Protein AF-A0A7C5VZ73-F1 (afdb_monomer_lite)

Secondary structure (DSSP, 8-state):
---HHHHHHHHHHHHHHHHHHHHHHHHHTT--GGG---GGGHHHHHHHHHHHHHHHHHHHHHHHHHHHHHHHHHTT-TTB-TTT-PBPPHHHHHH-TT--S-HHHHHHHHHHHHHHHHHHHS-GGG-----S----------------------------------------SSSTHHHHHHHHHHHHHHHHHHHHHHHHHHHHHHHHHHHHHHHHHHHHHHHHHHHHHHHHHHHHHHHHHHHHHHHHHHHHHHHHHHHHHHHHHHHHHHTTT-

Sequence (274 aa):
MIDVNFLNSVKKKLLDLKAQILSRSYQVSNIPDEEKTDVFDMTSVEKIRDVEHIASSIDVETLKMVEHAIEKIESGSYGFCEFCGVEIDKERLIEVPYVRYCIDCQEKLEIEEQALKVEMELPESDRVSFSDEEITQDEEVSEEKLGEEEGLRVSPESEEEEEEEELEETDLAEEEHGIESQVLEEEVEFDKEIKEQVEEEIEEEFRKEDKYEDEEEEEDLEEVETERRAKRAKEKPEKIKMKKAKELKKAKKRKEIKKKKQILKDKKKAKKRS

Radius of gyration: 45.24 Å; chains: 1; bounding box: 103×64×165 Å

Structure (mmCIF, N/CA/C/O backbone):
data_AF-A0A7C5VZ73-F1
#
_entry.id   AF-A0A7C5VZ73-F1
#
loop_
_atom_site.group_PDB
_atom_site.id
_atom_site.type_symbol
_atom_site.label_atom_id
_atom_site.label_alt_id
_atom_site.label_comp_id
_atom_site.label_asym_id
_atom_site.label_entity_id
_atom_site.label_seq_id
_atom_site.pdbx_PDB_ins_code
_atom_site.Cartn_x
_atom_site.Cartn_y
_atom_site.Cartn_z
_atom_site.occupancy
_atom_site.B_iso_or_equiv
_atom_site.auth_seq_id
_atom_site.auth_comp_id
_atom_site.auth_asym_id
_atom_site.auth_atom_id
_atom_site.pdbx_PDB_model_num
ATOM 1 N N . MET A 1 1 ? -13.576 -14.228 -6.764 1.00 62.31 1 MET A N 1
ATOM 2 C CA . MET A 1 1 ? -12.316 -14.542 -7.503 1.00 62.31 1 MET A CA 1
ATOM 3 C C . MET A 1 1 ? -11.745 -13.290 -8.178 1.00 62.31 1 MET A C 1
ATOM 5 O O . MET A 1 1 ? -12.479 -12.539 -8.830 1.00 62.31 1 MET A O 1
ATOM 9 N N . ILE A 1 2 ? -10.446 -13.046 -7.987 1.00 79.88 2 ILE A N 1
ATOM 10 C CA . ILE A 1 2 ? -9.738 -11.805 -8.349 1.00 79.88 2 ILE A CA 1
ATOM 11 C C . ILE A 1 2 ? -8.728 -12.095 -9.473 1.00 79.88 2 ILE A C 1
ATOM 13 O O . ILE A 1 2 ? -8.095 -13.146 -9.477 1.00 79.88 2 ILE A O 1
ATOM 17 N N . ASP A 1 3 ? -8.596 -11.184 -10.442 1.00 87.75 3 ASP A N 1
ATOM 18 C CA . ASP A 1 3 ? -7.688 -11.350 -11.584 1.00 87.75 3 ASP A CA 1
ATOM 19 C C . ASP A 1 3 ? -6.242 -10.960 -11.243 1.00 87.75 3 ASP A C 1
ATOM 21 O O . ASP A 1 3 ? -5.998 -9.942 -10.596 1.00 87.75 3 ASP A O 1
ATOM 25 N N . VAL A 1 4 ? -5.260 -11.681 -11.792 1.00 87.50 4 VAL A N 1
ATOM 26 C CA . VAL A 1 4 ? -3.823 -11.365 -11.628 1.00 87.50 4 VAL A CA 1
ATOM 27 C C . VAL A 1 4 ? -3.488 -9.946 -12.119 1.00 87.50 4 VAL A C 1
ATOM 29 O O . VAL A 1 4 ? -2.726 -9.220 -11.486 1.00 87.50 4 VAL A O 1
ATOM 32 N N . ASN A 1 5 ? -4.122 -9.497 -13.209 1.00 90.25 5 ASN A N 1
ATOM 33 C CA . ASN A 1 5 ? -3.977 -8.121 -13.703 1.00 90.25 5 ASN A CA 1
ATOM 34 C C . ASN A 1 5 ? -4.496 -7.074 -12.701 1.00 90.25 5 ASN A C 1
ATOM 36 O O . ASN A 1 5 ? -3.946 -5.976 -12.625 1.00 90.25 5 ASN A O 1
ATOM 40 N N . PHE A 1 6 ? -5.543 -7.409 -11.940 1.00 90.44 6 PHE A N 1
ATOM 41 C CA . PHE A 1 6 ? -6.083 -6.541 -10.899 1.00 90.44 6 PHE A CA 1
ATOM 42 C C . PHE A 1 6 ? -5.118 -6.469 -9.713 1.00 90.44 6 PHE A C 1
ATOM 44 O O . PHE A 1 6 ? -4.742 -5.362 -9.331 1.00 90.44 6 PHE A O 1
ATOM 51 N N . LEU A 1 7 ? -4.634 -7.615 -9.216 1.00 91.06 7 LEU A N 1
ATOM 52 C CA . LEU A 1 7 ? -3.640 -7.673 -8.134 1.00 91.06 7 LEU A CA 1
ATOM 53 C C . LEU A 1 7 ? -2.385 -6.855 -8.469 1.00 91.06 7 LEU A C 1
ATOM 55 O O . LEU A 1 7 ? -1.979 -6.019 -7.671 1.00 91.06 7 LEU A O 1
ATOM 59 N N . ASN A 1 8 ? -1.846 -6.981 -9.686 1.00 92.31 8 ASN A N 1
ATOM 60 C CA . ASN A 1 8 ? -0.706 -6.172 -10.134 1.00 92.31 8 ASN A CA 1
ATOM 61 C C . ASN A 1 8 ? -1.012 -4.663 -10.159 1.00 92.31 8 ASN A C 1
ATOM 63 O O . ASN A 1 8 ? -0.157 -3.845 -9.816 1.00 92.31 8 ASN A O 1
ATOM 67 N N . SER A 1 9 ? -2.233 -4.272 -10.544 1.00 92.88 9 SER A N 1
ATOM 68 C CA . SER A 1 9 ? -2.646 -2.861 -10.529 1.00 92.88 9 SER A CA 1
ATOM 69 C C . SER A 1 9 ? -2.801 -2.306 -9.108 1.00 92.88 9 SER A C 1
ATOM 71 O O . SER A 1 9 ? -2.449 -1.153 -8.864 1.00 92.88 9 SER A O 1
ATOM 73 N N . VAL A 1 10 ? -3.264 -3.138 -8.170 1.00 93.94 10 VAL A N 1
ATOM 74 C CA . VAL A 1 10 ? -3.430 -2.802 -6.752 1.00 93.94 10 VAL A CA 1
ATOM 75 C C . VAL A 1 10 ? -2.080 -2.754 -6.039 1.00 93.94 10 VAL A C 1
ATOM 77 O O . VAL A 1 10 ? -1.792 -1.741 -5.410 1.00 93.94 10 VAL A O 1
ATOM 80 N N . LYS A 1 11 ? -1.203 -3.757 -6.214 1.00 94.12 11 LYS A N 1
ATOM 81 C CA . LYS A 1 11 ? 0.168 -3.747 -5.669 1.00 94.12 11 LYS A CA 1
ATOM 82 C C . LYS A 1 11 ? 0.911 -2.483 -6.101 1.00 94.12 11 LYS A C 1
ATOM 84 O O . LYS A 1 11 ? 1.512 -1.807 -5.275 1.00 94.12 11 LYS A O 1
ATOM 89 N N . LYS A 1 12 ? 0.776 -2.080 -7.372 1.00 94.88 12 LYS A N 1
ATOM 90 C CA . LYS A 1 12 ? 1.343 -0.813 -7.857 1.00 94.88 12 LYS A CA 1
ATOM 91 C C . LYS A 1 12 ? 0.766 0.424 -7.149 1.00 94.88 12 LYS A C 1
ATOM 93 O O . LYS A 1 12 ? 1.534 1.333 -6.853 1.00 94.88 12 LYS A O 1
ATOM 98 N N . LYS A 1 13 ? -0.548 0.482 -6.887 1.00 95.00 13 LYS A N 1
ATOM 99 C CA . LYS A 1 13 ? -1.161 1.581 -6.111 1.00 95.00 13 LYS A CA 1
ATOM 100 C C . LYS A 1 13 ? -0.654 1.611 -4.665 1.00 95.00 13 LYS A C 1
ATOM 102 O O . LYS A 1 13 ? -0.365 2.688 -4.164 1.00 95.00 13 LYS A O 1
ATOM 107 N N . LEU A 1 14 ? -0.547 0.452 -4.013 1.00 94.69 14 LEU A N 1
ATOM 108 C CA . LEU A 1 14 ? -0.071 0.330 -2.631 1.00 94.69 14 LEU A CA 1
ATOM 109 C C . LEU A 1 14 ? 1.393 0.773 -2.497 1.00 94.69 14 LEU A C 1
ATOM 111 O O . LEU A 1 14 ? 1.712 1.545 -1.601 1.00 94.69 14 LEU A O 1
ATOM 115 N N . LEU A 1 15 ? 2.259 0.373 -3.433 1.00 95.25 15 LEU A N 1
ATOM 116 C CA . LEU A 1 15 ? 3.655 0.824 -3.478 1.00 95.25 15 LEU A CA 1
ATOM 117 C C . LEU A 1 15 ? 3.781 2.339 -3.713 1.00 95.25 15 LEU A C 1
ATOM 119 O O . LEU A 1 15 ? 4.606 2.989 -3.076 1.00 95.25 15 LEU A O 1
ATOM 123 N N . ASP A 1 16 ? 2.951 2.912 -4.591 1.00 95.44 16 ASP A N 1
ATOM 124 C CA . ASP A 1 16 ? 2.903 4.363 -4.817 1.00 95.44 16 ASP A CA 1
ATOM 125 C C . ASP A 1 16 ? 2.424 5.112 -3.558 1.00 95.44 16 ASP A C 1
ATOM 127 O O . ASP A 1 16 ? 3.016 6.118 -3.176 1.00 95.44 16 ASP A O 1
ATOM 131 N N . LEU A 1 17 ? 1.421 4.577 -2.852 1.00 94.62 17 LEU A N 1
ATOM 132 C CA . LEU A 1 17 ? 0.927 5.127 -1.587 1.00 94.62 17 LEU A CA 1
ATOM 133 C C . LEU A 1 17 ? 1.982 5.048 -0.465 1.00 94.62 17 LEU A C 1
ATOM 135 O O . LEU A 1 17 ? 2.228 6.056 0.195 1.00 94.62 17 LEU A O 1
ATOM 139 N N . LYS A 1 18 ? 2.674 3.908 -0.304 1.00 95.19 18 LYS A N 1
ATOM 140 C CA . LYS A 1 18 ? 3.815 3.755 0.624 1.00 95.19 18 LYS A CA 1
ATOM 141 C C . LYS A 1 18 ? 4.910 4.783 0.321 1.00 95.19 18 LYS A C 1
ATOM 143 O O . LYS A 1 18 ? 5.373 5.471 1.228 1.00 95.19 18 LYS A O 1
ATOM 148 N N . ALA A 1 19 ? 5.274 4.966 -0.951 1.00 94.25 19 ALA A N 1
ATOM 149 C CA . ALA A 1 19 ? 6.259 5.970 -1.355 1.00 94.25 19 ALA A CA 1
ATOM 150 C C . ALA A 1 19 ? 5.807 7.417 -1.057 1.00 94.25 19 ALA A C 1
ATOM 152 O O . ALA A 1 19 ? 6.625 8.237 -0.632 1.00 94.25 19 ALA A O 1
ATOM 153 N N . GLN A 1 20 ? 4.520 7.735 -1.238 1.00 92.81 20 GLN A N 1
ATOM 154 C CA . GLN A 1 20 ? 3.957 9.048 -0.898 1.00 92.81 20 GLN A CA 1
ATOM 155 C C . GLN A 1 20 ? 4.002 9.322 0.615 1.00 92.81 20 GLN A C 1
ATOM 157 O O . GLN A 1 20 ? 4.464 10.393 1.013 1.00 92.81 20 GLN A O 1
ATOM 162 N N . ILE A 1 21 ? 3.596 8.356 1.448 1.00 92.62 21 ILE A N 1
ATOM 163 C CA . ILE A 1 21 ? 3.620 8.469 2.918 1.00 92.62 21 ILE A CA 1
ATOM 164 C C . ILE A 1 21 ? 5.059 8.674 3.422 1.00 92.62 21 ILE A C 1
ATOM 166 O O . ILE A 1 21 ? 5.343 9.639 4.134 1.00 92.62 21 ILE A O 1
ATOM 170 N N . LEU A 1 22 ? 6.001 7.835 2.974 1.00 90.50 22 LEU A N 1
ATOM 171 C CA . LEU A 1 22 ? 7.419 7.952 3.341 1.00 90.50 22 LEU A CA 1
ATOM 172 C C . LEU A 1 22 ? 8.024 9.297 2.900 1.00 90.50 22 LEU A C 1
ATOM 174 O O . LEU A 1 22 ? 8.773 9.924 3.653 1.00 90.50 22 LEU A O 1
ATOM 178 N N . SER A 1 23 ? 7.664 9.790 1.708 1.00 89.62 23 SER A N 1
ATOM 179 C CA . SER A 1 23 ? 8.105 11.107 1.232 1.00 89.62 23 SER A CA 1
ATOM 180 C C . SER A 1 23 ? 7.533 12.265 2.058 1.00 89.62 23 SER A C 1
ATOM 182 O O . SER A 1 23 ? 8.225 13.271 2.235 1.00 89.62 23 SER A O 1
ATOM 184 N N . ARG A 1 24 ? 6.301 12.137 2.572 1.00 86.81 24 ARG A N 1
ATOM 185 C CA . ARG A 1 24 ? 5.672 13.142 3.442 1.00 86.81 24 ARG A CA 1
ATOM 186 C C . ARG A 1 24 ? 6.363 13.197 4.803 1.00 86.81 24 ARG A C 1
ATOM 188 O O . ARG A 1 24 ? 6.782 14.277 5.216 1.00 86.81 24 ARG A O 1
ATOM 195 N N . SER A 1 25 ? 6.578 12.039 5.427 1.00 82.69 25 SER A N 1
ATOM 196 C CA . SER A 1 25 ? 7.308 11.905 6.696 1.00 82.69 25 SER A CA 1
ATOM 197 C C . SER A 1 25 ? 8.709 12.542 6.633 1.00 82.69 25 SER A C 1
ATOM 199 O O . SER A 1 25 ? 9.053 13.388 7.461 1.00 82.69 25 SER A O 1
ATOM 201 N N . TYR A 1 26 ? 9.476 12.260 5.570 1.00 79.19 26 TYR A N 1
ATOM 202 C CA . TYR A 1 26 ? 10.811 12.843 5.375 1.00 79.19 26 TYR A CA 1
ATOM 203 C C . TYR A 1 26 ? 10.809 14.376 5.205 1.00 79.19 26 TYR A C 1
ATOM 205 O O . TYR A 1 26 ? 11.789 15.040 5.540 1.00 79.19 26 TYR A O 1
ATOM 213 N N . GLN A 1 27 ? 9.739 14.973 4.671 1.00 76.81 27 GLN A N 1
ATOM 214 C CA . GLN A 1 27 ? 9.658 16.433 4.534 1.00 76.81 27 GLN A CA 1
ATOM 215 C C . GLN A 1 27 ? 9.455 17.114 5.890 1.00 76.81 27 GLN A C 1
ATOM 217 O O . GLN A 1 27 ? 10.138 18.098 6.172 1.00 76.81 27 GLN A O 1
ATOM 222 N N . VAL A 1 28 ? 8.595 16.554 6.749 1.00 71.06 28 VAL A N 1
ATOM 223 C CA . VAL A 1 28 ? 8.354 17.065 8.111 1.00 71.06 28 VAL A CA 1
ATOM 224 C C . VAL A 1 28 ? 9.635 17.014 8.953 1.00 71.06 28 VAL A C 1
ATOM 226 O O . VAL A 1 28 ? 9.942 17.964 9.669 1.00 71.06 28 VAL A O 1
ATOM 229 N N . SER A 1 29 ? 10.449 15.960 8.814 1.00 66.25 29 SER A N 1
ATOM 230 C CA . SER A 1 29 ? 11.695 15.811 9.582 1.00 66.25 29 SER A CA 1
ATOM 231 C C . SER A 1 29 ? 12.834 16.763 9.179 1.00 66.25 29 SER A C 1
ATOM 233 O O . SER A 1 29 ? 13.828 16.838 9.895 1.00 66.25 29 SER A O 1
ATOM 235 N N . ASN A 1 30 ? 12.741 17.456 8.036 1.00 66.94 30 ASN A N 1
ATOM 236 C CA . ASN A 1 30 ? 13.830 18.273 7.470 1.00 66.94 30 ASN A CA 1
ATOM 237 C C . ASN A 1 30 ? 13.548 19.790 7.465 1.00 66.94 30 ASN A C 1
ATOM 239 O O . ASN A 1 30 ? 14.243 20.542 6.778 1.00 66.94 30 ASN A O 1
ATOM 243 N N . ILE A 1 31 ? 12.544 20.256 8.212 1.00 64.94 31 ILE A N 1
ATOM 244 C CA . ILE A 1 31 ? 12.207 21.684 8.316 1.00 64.94 31 ILE A CA 1
ATOM 245 C C . ILE A 1 31 ? 13.307 22.417 9.117 1.00 64.94 31 ILE A C 1
ATOM 247 O O . ILE A 1 31 ? 13.520 22.079 10.284 1.00 64.94 31 ILE A O 1
ATOM 251 N N . PRO A 1 32 ? 14.011 23.420 8.548 1.00 60.31 32 PRO A N 1
ATOM 252 C CA . PRO A 1 32 ? 15.074 24.132 9.259 1.00 60.31 32 PRO A CA 1
ATOM 253 C C . PRO A 1 32 ? 14.548 24.930 10.461 1.00 60.31 32 PRO A C 1
ATOM 255 O O . PRO A 1 32 ? 13.589 25.693 10.340 1.00 60.31 32 PRO A O 1
ATOM 258 N N . ASP A 1 33 ? 15.230 24.832 11.606 1.00 59.72 33 ASP A N 1
ATOM 259 C CA . ASP A 1 33 ? 14.852 25.534 12.844 1.00 59.72 33 ASP A CA 1
ATOM 260 C C . ASP A 1 33 ? 14.785 27.069 12.712 1.00 59.72 33 ASP A C 1
ATOM 262 O O . ASP A 1 33 ? 14.085 27.722 13.485 1.00 59.72 33 ASP A O 1
ATOM 266 N N . GLU A 1 34 ? 15.490 27.656 11.740 1.00 57.50 34 GLU A N 1
ATOM 267 C CA . GLU A 1 34 ? 15.615 29.111 11.570 1.00 57.50 34 GLU A CA 1
ATOM 268 C C . GLU A 1 34 ? 14.336 29.807 11.055 1.00 57.50 34 GLU A C 1
ATOM 270 O O . GLU A 1 34 ? 14.231 31.027 11.178 1.00 57.50 34 GLU A O 1
ATOM 275 N N . GLU A 1 35 ? 13.335 29.073 10.546 1.00 55.25 35 GLU A N 1
ATOM 276 C CA . GLU A 1 35 ? 12.027 29.646 10.160 1.00 55.25 35 GLU A CA 1
ATOM 277 C C . GLU A 1 35 ? 10.992 29.665 11.309 1.00 55.25 35 GLU A C 1
ATOM 279 O O . GLU A 1 35 ? 9.836 30.045 11.107 1.00 55.25 35 GLU A O 1
ATOM 284 N N . LYS A 1 36 ? 11.390 29.323 12.546 1.00 54.47 36 LYS A N 1
ATOM 285 C CA . LYS A 1 36 ? 10.520 29.353 13.740 1.00 54.47 36 LYS A CA 1
ATOM 286 C C . LYS A 1 36 ? 10.272 30.778 14.268 1.00 54.47 36 LYS A C 1
ATOM 288 O 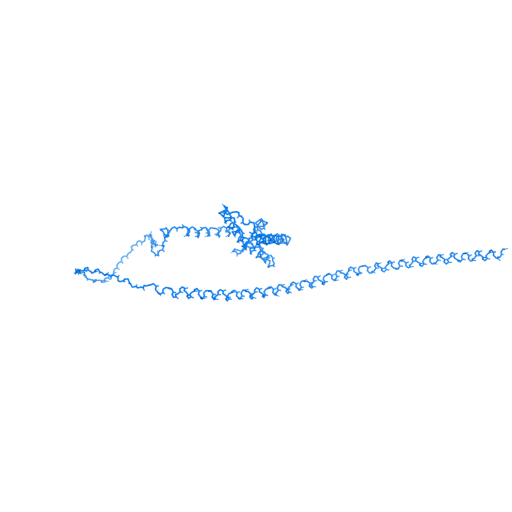O . LYS A 1 36 ? 10.751 31.143 15.334 1.00 54.47 36 LYS A O 1
ATOM 293 N N . THR A 1 37 ? 9.483 31.526 13.490 1.00 58.59 37 THR A N 1
ATOM 294 C CA . THR A 1 37 ? 8.473 32.547 13.858 1.00 58.59 37 THR A CA 1
ATOM 295 C C . THR A 1 37 ? 8.774 33.606 14.928 1.00 58.59 37 THR A C 1
ATOM 297 O O . THR A 1 37 ? 9.182 33.317 16.048 1.00 58.59 37 THR A O 1
ATOM 300 N N . ASP A 1 38 ? 8.377 34.845 14.623 1.00 59.59 38 ASP A N 1
ATOM 301 C CA . ASP A 1 38 ? 8.266 35.940 15.595 1.00 59.59 38 ASP A CA 1
ATOM 302 C C . ASP A 1 38 ? 7.384 35.547 16.803 1.00 59.59 38 ASP A C 1
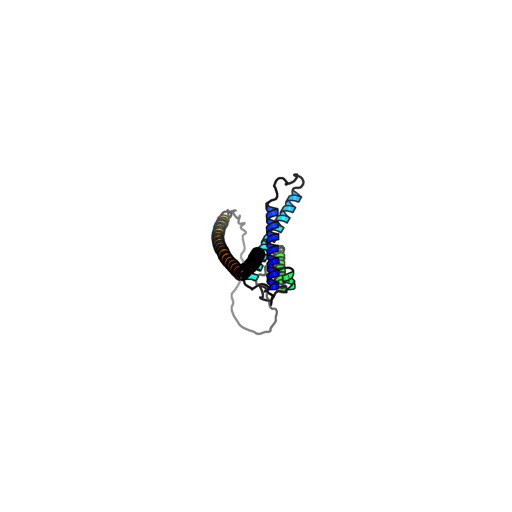ATOM 304 O O . ASP A 1 38 ? 6.379 34.846 16.667 1.00 59.59 38 ASP A O 1
ATOM 308 N N . VAL A 1 39 ? 7.751 36.023 17.996 1.00 58.62 39 VAL A N 1
ATOM 309 C CA . VAL A 1 39 ? 7.271 35.537 19.312 1.00 58.62 39 VAL A CA 1
ATOM 310 C C . VAL A 1 39 ? 5.768 35.791 19.533 1.00 58.62 39 VAL A C 1
ATOM 312 O O . VAL A 1 39 ? 5.166 35.280 20.472 1.00 58.62 39 VAL A O 1
ATOM 315 N N . PHE A 1 40 ? 5.131 36.571 18.658 1.00 58.88 40 PHE A N 1
ATOM 316 C CA . PHE A 1 40 ? 3.726 36.959 18.769 1.00 58.88 40 PHE A CA 1
ATOM 317 C C . PHE A 1 40 ? 2.713 35.920 18.250 1.00 58.88 40 PHE A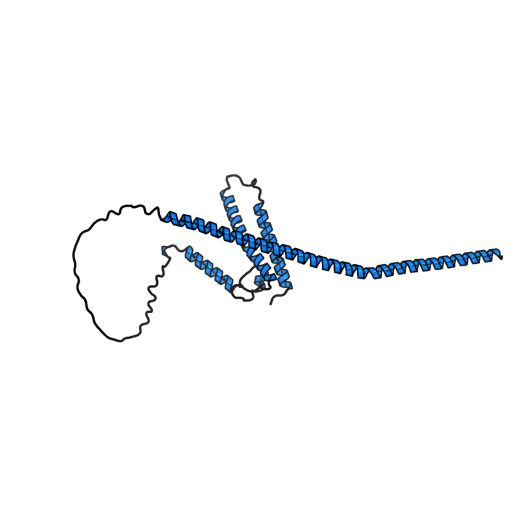 C 1
ATOM 319 O O . PHE A 1 40 ? 1.523 36.098 18.501 1.00 58.88 40 PHE A O 1
ATOM 326 N N . ASP A 1 41 ? 3.148 34.861 17.551 1.00 67.56 41 ASP A N 1
ATOM 327 C CA . ASP A 1 41 ? 2.246 33.884 16.901 1.00 67.56 41 ASP A CA 1
ATOM 328 C C . ASP A 1 41 ? 2.395 32.437 17.426 1.00 67.56 41 ASP A C 1
ATOM 330 O O . ASP A 1 41 ? 1.972 31.470 16.790 1.00 67.56 41 ASP A O 1
ATOM 334 N N . MET A 1 42 ? 2.981 32.273 18.621 1.00 67.69 42 MET A N 1
ATOM 335 C CA . MET A 1 42 ? 3.250 30.962 19.240 1.00 67.69 42 MET A CA 1
ATOM 336 C C . MET A 1 42 ? 2.010 30.054 19.298 1.00 67.69 42 MET A C 1
ATOM 338 O O . MET A 1 42 ? 2.096 28.885 18.933 1.00 67.69 42 MET A O 1
ATOM 342 N N . THR A 1 43 ? 0.837 30.603 19.637 1.00 75.62 43 THR A N 1
ATOM 343 C CA . THR A 1 43 ? -0.419 29.833 19.737 1.00 75.62 43 THR A CA 1
ATOM 344 C C . THR A 1 43 ? -0.930 29.287 18.404 1.00 75.62 43 THR A C 1
ATOM 346 O O . THR A 1 43 ? -1.788 28.403 18.390 1.00 75.62 43 THR A O 1
ATOM 349 N N . SER A 1 44 ? -0.483 29.855 17.281 1.00 78.62 44 SER A N 1
ATOM 350 C CA . SER A 1 44 ? -0.809 29.359 15.940 1.00 78.62 44 SER A CA 1
ATOM 351 C C . SER A 1 44 ? 0.184 28.276 15.526 1.00 78.62 44 SER A C 1
ATOM 353 O O . SER A 1 44 ? -0.223 27.255 14.982 1.00 78.62 44 SER A O 1
ATOM 355 N N . VAL A 1 45 ? 1.468 28.460 15.855 1.00 80.94 45 VAL A N 1
ATOM 356 C CA . VAL A 1 45 ? 2.538 27.478 15.612 1.00 80.94 45 VAL A CA 1
ATOM 357 C C . VAL A 1 45 ? 2.314 26.183 16.392 1.00 80.94 45 VAL A C 1
ATOM 359 O O . VAL A 1 45 ? 2.491 25.108 15.829 1.00 80.94 45 VAL A O 1
ATOM 362 N N . GLU A 1 46 ? 1.898 26.270 17.657 1.00 80.88 46 GLU A N 1
ATOM 363 C CA . GLU A 1 46 ? 1.550 25.105 18.486 1.00 80.88 46 GLU A CA 1
ATOM 364 C C . GLU A 1 46 ? 0.441 24.276 17.824 1.00 80.88 46 GLU A C 1
ATOM 366 O O . GLU A 1 46 ? 0.654 23.110 17.510 1.00 80.88 46 GLU A O 1
ATOM 371 N N . LYS A 1 47 ? -0.677 24.910 17.448 1.00 84.19 47 LYS A N 1
ATOM 372 C CA . LYS A 1 47 ? -1.798 24.233 16.770 1.00 84.19 47 LYS A CA 1
ATOM 373 C C . LYS A 1 47 ? -1.429 23.627 15.419 1.00 84.19 47 LYS A C 1
ATOM 375 O O . LYS A 1 47 ? -2.004 22.614 15.032 1.00 84.19 47 LYS A O 1
ATOM 380 N N . ILE A 1 48 ? -0.509 24.250 14.678 1.00 84.06 48 ILE A N 1
ATOM 381 C CA . ILE A 1 48 ? 0.003 23.685 13.422 1.00 84.06 48 ILE A CA 1
ATOM 382 C C . ILE A 1 48 ? 0.777 22.396 13.716 1.00 84.06 48 ILE A C 1
ATOM 384 O O . ILE A 1 48 ? 0.506 21.386 13.072 1.00 84.06 48 ILE A O 1
ATOM 388 N N . ARG A 1 49 ? 1.649 22.391 14.735 1.00 82.94 49 ARG A N 1
ATOM 389 C CA . ARG A 1 49 ? 2.374 21.180 15.158 1.00 82.94 49 ARG A CA 1
ATOM 390 C C . ARG A 1 49 ? 1.442 20.086 15.660 1.00 82.94 49 ARG A C 1
ATOM 392 O O . ARG A 1 49 ? 1.662 18.931 15.322 1.00 82.94 49 ARG A O 1
ATOM 399 N N . ASP A 1 50 ? 0.397 20.423 16.413 1.00 86.62 50 ASP A N 1
ATOM 400 C CA . ASP A 1 50 ? -0.589 19.438 16.878 1.00 86.62 50 ASP A CA 1
ATOM 401 C C . ASP A 1 50 ? -1.255 18.725 15.685 1.00 86.62 50 ASP A C 1
ATOM 403 O O . ASP A 1 50 ? -1.361 17.499 15.655 1.00 86.62 50 ASP A O 1
ATOM 407 N N . VAL A 1 51 ? -1.634 19.486 14.651 1.00 88.12 51 VAL A N 1
ATOM 408 C CA . VAL A 1 51 ? -2.196 18.946 13.401 1.00 88.12 51 VAL A CA 1
ATOM 409 C C . VAL A 1 51 ? -1.166 18.117 12.622 1.00 88.12 51 VAL A C 1
ATOM 411 O O . VAL A 1 51 ? -1.519 17.063 12.094 1.00 88.12 51 VAL A O 1
ATOM 414 N N . GLU A 1 52 ? 0.100 18.543 12.566 1.00 86.44 52 GLU A N 1
ATOM 415 C CA . GLU A 1 52 ? 1.196 17.778 11.948 1.00 86.44 52 GLU A CA 1
ATOM 416 C C . GLU A 1 52 ? 1.466 16.456 12.687 1.00 86.44 52 GLU A C 1
ATOM 418 O O . GLU A 1 52 ? 1.637 15.420 12.043 1.00 86.44 52 GLU A O 1
ATOM 423 N N . HIS A 1 53 ? 1.441 16.457 14.023 1.00 87.25 53 HIS A N 1
ATOM 424 C CA . HIS A 1 53 ? 1.589 15.254 14.841 1.00 87.25 53 HIS A CA 1
ATOM 425 C C . HIS A 1 53 ? 0.437 14.269 14.614 1.00 87.25 53 HIS A C 1
ATOM 427 O O . HIS A 1 53 ? 0.696 13.096 14.354 1.00 87.25 53 HIS A O 1
ATOM 433 N N . ILE A 1 54 ? -0.817 14.738 14.617 1.00 90.81 54 ILE A N 1
ATOM 434 C CA . ILE A 1 54 ? -1.989 13.900 14.309 1.00 90.81 54 ILE A CA 1
ATOM 435 C C . ILE A 1 54 ? -1.880 13.314 12.891 1.00 90.81 54 ILE A C 1
ATOM 437 O O . ILE A 1 54 ? -2.094 12.118 12.695 1.00 90.81 54 ILE A O 1
ATOM 441 N N . ALA A 1 55 ? -1.499 14.128 11.901 1.00 89.38 55 ALA A N 1
ATOM 442 C CA . ALA A 1 55 ? -1.315 13.672 10.525 1.00 89.38 55 ALA A CA 1
ATOM 443 C C . ALA A 1 55 ? -0.194 12.622 10.389 1.00 89.38 55 ALA A C 1
ATOM 445 O O . ALA A 1 55 ? -0.330 11.692 9.593 1.00 89.38 55 ALA A O 1
ATOM 446 N N . SER A 1 56 ? 0.878 12.747 11.178 1.00 89.12 56 SER A N 1
ATOM 447 C CA . SER A 1 56 ? 1.982 11.782 11.242 1.00 89.12 56 SER A CA 1
ATOM 448 C C . SER A 1 56 ? 1.558 10.449 11.875 1.00 89.12 56 SER A C 1
ATOM 450 O O . SER A 1 56 ? 1.868 9.389 11.336 1.00 89.12 56 SER A O 1
ATOM 452 N N . SER A 1 57 ? 0.775 10.469 12.960 1.00 90.50 57 SER A N 1
ATOM 453 C CA . SER A 1 57 ? 0.230 9.238 13.558 1.00 90.50 57 SER A CA 1
ATOM 454 C C . SER A 1 57 ? -0.664 8.473 12.573 1.00 90.50 57 SER A C 1
ATOM 456 O O . SER A 1 57 ? -0.505 7.264 12.404 1.00 90.50 57 SER A O 1
ATOM 458 N N . ILE A 1 58 ? -1.529 9.187 11.840 1.00 92.12 58 ILE A N 1
ATOM 459 C CA . ILE A 1 58 ? -2.378 8.602 10.787 1.00 92.12 58 ILE A CA 1
ATOM 460 C C . ILE A 1 58 ? -1.528 8.019 9.640 1.00 92.12 58 ILE A C 1
ATOM 462 O O . ILE A 1 58 ? -1.862 6.962 9.100 1.00 92.12 58 ILE A O 1
ATOM 466 N N . ASP A 1 59 ? -0.413 8.657 9.268 1.00 92.94 59 ASP A N 1
ATOM 467 C CA . ASP A 1 59 ? 0.530 8.106 8.281 1.00 92.94 59 ASP A CA 1
ATOM 468 C C . ASP A 1 59 ? 1.152 6.785 8.750 1.00 92.94 59 ASP A C 1
ATOM 470 O O . ASP A 1 59 ? 1.253 5.847 7.964 1.00 92.94 59 ASP A O 1
ATOM 474 N N . VAL A 1 60 ? 1.540 6.679 10.025 1.00 92.12 60 VAL A N 1
ATOM 475 C CA . VAL A 1 60 ? 2.115 5.444 10.587 1.00 92.12 60 VAL A CA 1
ATOM 476 C C . VAL A 1 60 ? 1.084 4.311 10.602 1.00 92.12 60 VAL A C 1
ATOM 478 O O . VAL A 1 60 ? 1.406 3.179 10.241 1.00 92.12 60 VAL A O 1
ATOM 481 N N . GLU A 1 61 ? -0.163 4.595 10.978 1.00 93.75 61 GLU A N 1
ATOM 482 C CA . GLU A 1 61 ? -1.247 3.605 10.955 1.00 93.75 61 GLU A CA 1
ATOM 483 C C . GLU A 1 61 ? -1.593 3.158 9.530 1.00 93.75 61 GLU A C 1
ATOM 485 O O . GLU A 1 61 ? -1.698 1.960 9.259 1.00 93.75 61 GLU A O 1
ATOM 490 N N . THR A 1 62 ? -1.727 4.103 8.596 1.00 93.31 62 THR A N 1
ATOM 491 C CA . THR A 1 62 ? -2.029 3.780 7.193 1.00 93.31 62 THR A CA 1
ATOM 492 C C . THR A 1 62 ? -0.874 3.061 6.500 1.00 93.31 62 THR A C 1
ATOM 494 O O . THR A 1 62 ? -1.135 2.147 5.718 1.00 93.31 62 THR A O 1
ATOM 497 N N . LEU A 1 63 ? 0.386 3.377 6.826 1.00 95.38 63 LEU A N 1
ATOM 498 C CA . LEU A 1 63 ? 1.558 2.645 6.337 1.00 95.38 63 LEU A CA 1
ATOM 499 C C . LEU A 1 63 ? 1.505 1.167 6.750 1.00 95.38 63 LEU A C 1
ATOM 501 O O . LEU A 1 63 ? 1.591 0.305 5.877 1.00 95.38 63 LEU A O 1
ATOM 505 N N . LYS A 1 64 ? 1.235 0.875 8.032 1.00 95.31 64 LYS A N 1
ATOM 506 C CA . LYS A 1 64 ? 1.055 -0.504 8.529 1.00 95.31 64 LYS A CA 1
ATOM 507 C C . LYS A 1 64 ? -0.060 -1.249 7.785 1.00 95.31 64 LYS A C 1
ATOM 509 O O . LYS A 1 64 ? 0.094 -2.417 7.439 1.00 95.31 64 LYS A O 1
ATOM 514 N N . MET A 1 65 ? -1.185 -0.583 7.498 1.00 94.62 65 MET A N 1
ATOM 515 C CA . MET A 1 65 ? -2.272 -1.187 6.710 1.00 94.62 65 MET A CA 1
ATOM 516 C C . MET A 1 65 ? -1.867 -1.451 5.252 1.00 94.62 65 MET A C 1
ATOM 518 O O . MET A 1 65 ? -2.288 -2.452 4.672 1.00 94.62 65 MET A O 1
ATOM 522 N N . VAL A 1 66 ? -1.061 -0.571 4.650 1.00 96.12 66 VAL A N 1
ATOM 523 C CA . VAL A 1 66 ? -0.544 -0.723 3.281 1.00 96.12 66 VAL A CA 1
ATOM 524 C C . VAL A 1 66 ? 0.460 -1.871 3.185 1.00 96.12 66 VAL A C 1
ATOM 526 O O . VAL A 1 66 ? 0.395 -2.637 2.226 1.00 96.12 66 VAL A O 1
ATOM 529 N N . GLU A 1 67 ? 1.348 -2.017 4.165 1.00 95.31 67 GLU A N 1
ATOM 530 C CA . GLU A 1 67 ? 2.341 -3.098 4.236 1.00 95.31 67 GLU A CA 1
ATOM 531 C C . GLU A 1 67 ? 1.657 -4.458 4.397 1.00 95.31 67 GLU A C 1
ATOM 533 O O . GLU A 1 67 ? 1.794 -5.316 3.523 1.00 95.31 67 GLU A O 1
ATOM 538 N N . HIS A 1 68 ? 0.755 -4.582 5.372 1.00 94.94 68 HIS A N 1
ATOM 539 C CA . HIS A 1 68 ? -0.073 -5.775 5.547 1.00 94.94 68 HIS A CA 1
ATOM 540 C C . HIS A 1 68 ? -0.918 -6.113 4.298 1.00 94.94 68 HIS A C 1
ATOM 542 O O . HIS A 1 68 ? -1.134 -7.277 3.958 1.00 94.94 68 HIS A O 1
ATOM 548 N N . ALA A 1 69 ? -1.390 -5.108 3.550 1.00 94.56 69 ALA A N 1
ATOM 549 C CA . ALA A 1 69 ? -2.090 -5.341 2.287 1.00 94.56 69 ALA A CA 1
ATOM 550 C C . ALA A 1 69 ? -1.170 -5.876 1.170 1.00 94.56 69 ALA A C 1
ATOM 552 O O . ALA A 1 69 ? -1.643 -6.630 0.316 1.00 94.56 69 ALA A O 1
ATOM 553 N N . ILE A 1 70 ? 0.122 -5.529 1.171 1.00 95.31 70 ILE A N 1
ATOM 554 C CA . ILE A 1 70 ? 1.128 -6.060 0.236 1.00 95.31 70 ILE A CA 1
ATOM 555 C C . ILE A 1 70 ? 1.455 -7.522 0.579 1.00 95.31 70 ILE A C 1
ATOM 557 O O . ILE A 1 70 ? 1.319 -8.378 -0.299 1.00 95.31 70 ILE A O 1
ATOM 561 N N . GLU A 1 71 ? 1.738 -7.829 1.849 1.00 94.56 71 GLU A N 1
ATOM 562 C CA . GLU A 1 71 ? 1.947 -9.201 2.360 1.00 94.56 71 GLU A CA 1
ATOM 563 C C . GLU A 1 71 ? 0.769 -10.129 2.006 1.00 94.56 71 GLU A C 1
ATOM 565 O O . GLU A 1 71 ? 0.921 -11.296 1.628 1.00 94.56 71 GLU A O 1
ATOM 570 N N . LYS A 1 72 ? -0.458 -9.600 2.066 1.00 93.31 72 LYS A N 1
ATOM 571 C CA . LYS A 1 72 ? -1.671 -10.325 1.668 1.00 93.31 72 LYS A CA 1
ATOM 572 C C . LYS A 1 72 ? -1.773 -10.609 0.174 1.00 93.31 72 LYS A C 1
ATOM 574 O O . LYS A 1 72 ? -2.362 -11.621 -0.214 1.00 93.31 72 LYS A O 1
ATOM 579 N N . ILE A 1 73 ? -1.234 -9.738 -0.678 1.00 92.62 73 ILE A N 1
ATOM 580 C CA . ILE A 1 73 ? -1.166 -9.986 -2.126 1.00 92.62 73 ILE A CA 1
ATOM 581 C C . ILE A 1 73 ? -0.160 -11.105 -2.412 1.00 92.62 73 ILE A C 1
ATOM 583 O O . ILE A 1 73 ? -0.421 -11.941 -3.276 1.00 92.62 73 ILE A O 1
ATOM 587 N N . GLU A 1 74 ? 0.939 -11.157 -1.662 1.00 91.31 74 GLU A N 1
ATOM 588 C CA . GLU A 1 74 ? 2.016 -12.142 -1.822 1.00 91.31 74 GLU A CA 1
ATOM 589 C C . GLU A 1 74 ? 1.639 -13.519 -1.259 1.00 91.31 74 GLU A C 1
ATOM 591 O O . GLU A 1 74 ? 1.799 -14.527 -1.946 1.00 91.31 74 GLU A O 1
ATOM 596 N N . SER A 1 75 ? 0.997 -13.569 -0.089 1.00 91.31 75 SER A N 1
ATOM 597 C CA . SER A 1 75 ? 0.390 -14.796 0.461 1.00 91.31 75 SER A CA 1
ATOM 598 C C . SER A 1 75 ? -0.865 -15.268 -0.296 1.00 91.31 75 SER A C 1
ATOM 600 O O . SER A 1 75 ? -1.391 -16.347 -0.018 1.00 91.31 75 SER A O 1
ATOM 602 N N . GLY A 1 76 ? -1.379 -14.476 -1.246 1.00 89.00 76 GLY A N 1
ATOM 603 C CA . GLY A 1 76 ? -2.571 -14.798 -2.039 1.00 89.00 76 GLY A CA 1
ATOM 604 C C . GLY A 1 76 ? -3.900 -14.718 -1.273 1.00 89.00 76 GLY A C 1
ATOM 605 O O . GLY A 1 76 ? -4.927 -15.163 -1.789 1.00 89.00 76 GLY A O 1
ATOM 606 N N . SER A 1 77 ? -3.897 -14.146 -0.066 1.00 89.81 77 SER A N 1
ATOM 607 C CA . SER A 1 77 ? -5.069 -13.972 0.808 1.00 89.81 77 SER A CA 1
ATOM 608 C C . SER A 1 77 ? -5.789 -12.622 0.626 1.00 89.81 77 SER A C 1
ATOM 610 O O . SER A 1 77 ? -6.802 -12.350 1.275 1.00 89.81 77 SER A O 1
ATOM 612 N N . TYR A 1 78 ? -5.290 -11.765 -0.271 1.00 92.62 78 TYR A N 1
ATOM 613 C CA . TYR A 1 78 ? -5.849 -10.441 -0.542 1.00 92.62 78 TYR A CA 1
ATOM 614 C C . TYR A 1 78 ? -7.304 -10.474 -1.035 1.00 92.62 78 TYR A C 1
ATOM 616 O O . TYR A 1 78 ? -7.686 -11.276 -1.889 1.00 92.62 78 TYR A O 1
ATOM 624 N N . GLY A 1 79 ? -8.102 -9.520 -0.545 1.00 90.69 79 GLY A N 1
ATOM 625 C CA . GLY A 1 79 ? -9.504 -9.344 -0.925 1.00 90.69 79 GLY A CA 1
ATOM 626 C C . GLY A 1 79 ? -10.503 -10.194 -0.136 1.00 90.69 79 GLY A C 1
ATOM 627 O O . GLY A 1 79 ? -11.666 -10.246 -0.526 1.00 90.69 79 GLY A O 1
ATOM 628 N N . PHE A 1 80 ? -10.085 -10.813 0.971 1.00 93.56 80 PHE A N 1
ATOM 629 C CA . PHE A 1 80 ? -10.972 -11.437 1.957 1.00 93.56 80 PHE A CA 1
ATOM 630 C C . PHE A 1 80 ? -10.941 -10.664 3.284 1.00 93.56 80 PHE A C 1
ATOM 632 O O . PHE A 1 80 ? -9.880 -10.226 3.733 1.00 93.56 80 PHE A O 1
ATOM 639 N N . CYS A 1 81 ? -12.111 -10.506 3.906 1.00 94.31 81 CYS A N 1
ATOM 640 C CA . CYS A 1 81 ? -12.274 -9.868 5.212 1.00 94.31 81 CYS A CA 1
ATOM 641 C C . CYS A 1 81 ? -11.640 -10.714 6.322 1.00 94.31 81 CYS A C 1
ATOM 643 O O . CYS A 1 81 ? -11.933 -11.902 6.435 1.00 94.31 81 CYS A O 1
ATOM 645 N N . GLU A 1 82 ? -10.834 -10.099 7.186 1.00 92.69 82 GLU A N 1
ATOM 646 C CA . GLU A 1 82 ? -10.150 -10.799 8.289 1.00 92.69 82 GLU A CA 1
ATOM 647 C C . GLU A 1 82 ? -11.092 -11.292 9.384 1.00 92.69 82 GLU A C 1
ATOM 649 O O . GLU A 1 82 ? -10.831 -12.319 9.999 1.00 92.69 82 GLU A O 1
ATOM 654 N N . PHE A 1 83 ? -12.201 -10.586 9.604 1.00 92.75 83 PHE A N 1
ATOM 655 C CA . PHE A 1 83 ? -13.144 -10.905 10.672 1.00 92.75 83 PHE A CA 1
ATOM 656 C C . PHE A 1 83 ? -14.124 -12.025 10.286 1.00 92.75 83 PHE A C 1
ATOM 658 O O . PHE A 1 83 ? -14.428 -12.898 11.093 1.00 92.75 83 PHE A O 1
ATOM 665 N N . CYS A 1 84 ? -14.633 -12.014 9.047 1.00 93.62 84 CYS A N 1
ATOM 666 C CA . CYS A 1 84 ? -15.693 -12.932 8.603 1.00 93.62 84 CYS A CA 1
ATOM 667 C C . CYS A 1 84 ? -15.316 -13.853 7.428 1.00 93.62 84 CYS A C 1
ATOM 669 O O . CYS A 1 84 ? -16.116 -14.708 7.053 1.00 93.62 84 CYS A O 1
ATOM 671 N N . GLY A 1 85 ? -14.140 -13.682 6.813 1.00 91.62 85 GLY A N 1
ATOM 672 C CA . GLY A 1 85 ? -13.671 -14.498 5.684 1.00 91.62 85 GLY A CA 1
ATOM 673 C C . GLY A 1 85 ? -14.395 -14.274 4.346 1.00 91.62 85 GLY A C 1
ATOM 674 O O . GLY A 1 85 ? -14.135 -15.000 3.389 1.00 91.62 85 GLY A O 1
ATOM 675 N N . VAL A 1 86 ? -15.308 -13.302 4.249 1.00 92.69 86 VAL A N 1
ATOM 676 C CA . VAL A 1 86 ? -16.086 -13.011 3.026 1.00 92.69 86 VAL A CA 1
ATOM 677 C C . VAL A 1 86 ? -15.246 -12.215 2.009 1.00 92.69 86 VAL A C 1
ATOM 679 O O . VAL A 1 86 ? -14.407 -11.406 2.409 1.00 92.69 86 VAL A O 1
ATOM 682 N N . GLU A 1 87 ? -15.463 -12.427 0.699 1.00 93.06 87 GLU A N 1
ATOM 683 C CA . GLU A 1 87 ? -14.854 -11.600 -0.366 1.00 93.06 87 GLU A CA 1
ATOM 684 C C . GLU A 1 87 ? -15.247 -10.117 -0.179 1.00 93.06 87 GLU A C 1
ATOM 686 O O . GLU A 1 87 ? -16.424 -9.795 -0.027 1.00 93.06 87 GLU A O 1
ATOM 691 N N . ILE A 1 88 ? -14.267 -9.210 -0.201 1.00 93.25 88 ILE A N 1
ATOM 692 C CA . ILE A 1 88 ? -14.477 -7.757 -0.134 1.00 93.25 88 ILE A CA 1
ATOM 693 C C . ILE A 1 88 ? -14.821 -7.235 -1.536 1.00 93.25 88 ILE A C 1
ATOM 695 O O . ILE A 1 88 ? -14.191 -7.616 -2.527 1.00 93.25 88 ILE A O 1
ATOM 699 N N . ASP A 1 89 ? -15.792 -6.322 -1.621 1.00 92.56 89 ASP A N 1
ATOM 700 C CA . ASP A 1 89 ? -16.219 -5.727 -2.887 1.00 92.56 89 ASP A CA 1
ATOM 701 C C . ASP A 1 89 ? -15.064 -5.094 -3.668 1.00 92.56 89 ASP A C 1
ATOM 703 O O . ASP A 1 89 ? -14.304 -4.260 -3.166 1.00 92.56 89 ASP A O 1
ATOM 707 N N . LYS A 1 90 ? -14.979 -5.439 -4.958 1.00 91.44 90 LYS A N 1
ATOM 708 C CA . LYS A 1 90 ? -13.929 -4.935 -5.857 1.00 91.44 90 LYS A CA 1
ATOM 709 C C . LYS A 1 90 ? -13.940 -3.412 -5.967 1.00 91.44 90 LYS A C 1
ATOM 711 O O . LYS A 1 90 ? -12.875 -2.826 -6.109 1.00 91.44 90 LYS A O 1
ATOM 716 N N . GLU A 1 91 ? -15.108 -2.778 -5.880 1.00 92.06 91 GLU A N 1
ATOM 717 C CA . GLU A 1 91 ? -15.238 -1.315 -5.895 1.00 92.06 91 GLU A CA 1
ATOM 718 C C . GLU A 1 91 ? -14.565 -0.685 -4.664 1.00 92.06 91 GLU A C 1
ATOM 720 O O . GLU A 1 91 ? -13.774 0.246 -4.814 1.00 92.06 91 GLU A O 1
ATOM 725 N N . ARG A 1 92 ? -14.747 -1.273 -3.469 1.00 91.69 92 ARG A N 1
ATOM 726 C CA . ARG A 1 92 ? -14.054 -0.843 -2.243 1.00 91.69 92 ARG A CA 1
ATOM 727 C C . ARG A 1 92 ? -12.538 -1.027 -2.353 1.00 91.69 92 ARG A C 1
ATOM 729 O O . ARG A 1 92 ? -11.803 -0.107 -2.020 1.00 91.69 92 ARG A O 1
ATOM 736 N N . LEU A 1 93 ? -12.074 -2.163 -2.885 1.00 92.75 93 LEU A N 1
ATOM 737 C CA . LEU A 1 93 ? -10.641 -2.443 -3.097 1.00 92.75 93 LEU A CA 1
ATOM 738 C C . LEU A 1 93 ? -9.989 -1.554 -4.179 1.00 92.75 93 LEU A C 1
ATOM 740 O O . LEU A 1 93 ? -8.764 -1.439 -4.224 1.00 92.75 93 LEU A O 1
ATOM 744 N N . ILE A 1 94 ? -10.776 -0.952 -5.079 1.00 91.31 94 ILE A N 1
ATOM 745 C CA . ILE A 1 94 ? -10.284 0.017 -6.073 1.00 91.31 94 ILE A CA 1
ATOM 746 C C . ILE A 1 94 ? -10.054 1.382 -5.426 1.00 91.31 94 ILE A C 1
ATOM 748 O O . ILE A 1 94 ? -9.049 2.020 -5.753 1.00 91.31 94 ILE A O 1
ATOM 752 N N . GLU A 1 95 ? -10.970 1.812 -4.558 1.00 93.44 95 GLU A N 1
ATOM 753 C CA . GLU A 1 95 ? -10.939 3.120 -3.899 1.00 93.44 95 GLU A CA 1
ATOM 754 C C . GLU A 1 95 ? -9.958 3.135 -2.718 1.00 93.44 95 GLU A C 1
ATOM 756 O O . GLU A 1 95 ? -9.071 3.984 -2.656 1.00 93.44 95 GLU A O 1
ATOM 761 N N . VAL A 1 96 ? -10.056 2.139 -1.831 1.00 93.38 96 VAL A N 1
ATOM 762 C CA . VAL A 1 96 ? -9.234 2.001 -0.623 1.00 93.38 96 VAL A CA 1
ATOM 763 C C . VAL A 1 96 ? -8.558 0.618 -0.638 1.00 93.38 96 VAL A C 1
ATOM 765 O O . VAL A 1 96 ? -9.120 -0.359 -0.144 1.00 93.38 96 VAL A O 1
ATOM 768 N N . PRO A 1 97 ? -7.356 0.487 -1.233 1.00 93.38 97 PRO A N 1
ATOM 769 C CA . PRO A 1 97 ? -6.718 -0.813 -1.473 1.00 93.38 97 PRO A CA 1
ATOM 770 C C . PRO A 1 97 ? -6.106 -1.473 -0.224 1.00 93.38 97 PRO A C 1
ATOM 772 O O . PRO A 1 97 ? -5.641 -2.601 -0.303 1.00 93.38 97 PRO A O 1
ATOM 775 N N . TYR A 1 98 ? -6.076 -0.787 0.920 1.00 94.75 98 TYR A N 1
ATOM 776 C CA . TYR A 1 98 ? -5.483 -1.275 2.174 1.00 94.75 98 TYR A CA 1
ATOM 777 C C . TYR A 1 98 ? -6.530 -1.721 3.217 1.00 94.75 98 TYR A C 1
ATOM 779 O O . TYR A 1 98 ? -6.219 -1.879 4.395 1.00 94.75 98 TYR A O 1
ATOM 787 N N . VAL A 1 99 ? -7.795 -1.909 2.815 1.00 94.19 99 VAL A N 1
ATOM 788 C CA . VAL A 1 99 ? -8.866 -2.313 3.746 1.00 94.19 99 VAL A CA 1
ATOM 789 C C . VAL A 1 99 ? -8.716 -3.757 4.230 1.00 94.19 99 VAL A C 1
ATOM 791 O O . VAL A 1 99 ? -8.513 -4.681 3.445 1.00 94.19 99 VAL A O 1
ATOM 794 N N . ARG A 1 100 ? -8.900 -3.946 5.540 1.00 93.12 100 ARG A N 1
ATOM 795 C CA . ARG A 1 100 ? -8.830 -5.246 6.235 1.00 93.12 100 ARG A CA 1
ATOM 796 C C . ARG A 1 100 ? -10.182 -5.966 6.344 1.00 93.12 100 ARG A C 1
ATOM 798 O O . ARG A 1 100 ? -10.241 -7.194 6.436 1.00 93.12 100 ARG A O 1
ATOM 805 N N . TYR A 1 101 ? -11.279 -5.204 6.309 1.00 94.50 101 TYR A N 1
ATOM 806 C CA . TYR A 1 101 ? -12.629 -5.672 6.638 1.00 94.50 101 TYR A CA 1
ATOM 807 C C . TYR A 1 101 ? -13.660 -5.365 5.538 1.00 94.50 101 TYR A C 1
ATOM 809 O O . TYR A 1 101 ? -13.506 -4.411 4.771 1.00 94.50 101 TYR A O 1
ATOM 817 N N . CYS A 1 102 ? -14.739 -6.158 5.467 1.00 94.19 102 CYS A N 1
ATOM 818 C CA . CYS A 1 102 ? -15.917 -5.847 4.643 1.00 94.19 102 CYS A CA 1
ATOM 819 C C . CYS A 1 102 ? -16.736 -4.693 5.254 1.00 94.19 102 CYS A C 1
ATOM 821 O O . CYS A 1 102 ? -16.386 -4.169 6.312 1.00 94.19 102 CYS A O 1
ATOM 823 N N . ILE A 1 103 ? -17.794 -4.236 4.572 1.00 93.62 103 ILE A N 1
ATOM 824 C CA . ILE A 1 103 ? -18.596 -3.086 5.036 1.00 93.62 103 ILE A CA 1
ATOM 825 C C . ILE A 1 103 ? -19.293 -3.431 6.358 1.00 93.62 103 ILE A C 1
ATOM 827 O O . ILE A 1 103 ? -19.060 -2.750 7.348 1.00 93.62 103 ILE A O 1
ATOM 831 N N . ASP A 1 104 ? -19.981 -4.572 6.431 1.00 94.44 104 ASP A N 1
ATOM 832 C CA . ASP A 1 104 ? -20.730 -4.988 7.630 1.00 94.44 104 ASP A CA 1
ATOM 833 C C . ASP A 1 104 ? -19.848 -5.233 8.869 1.00 94.44 104 ASP A C 1
ATOM 835 O O . ASP A 1 104 ? -20.343 -5.230 9.993 1.00 94.44 104 ASP A O 1
ATOM 839 N N . CYS A 1 105 ? -18.556 -5.528 8.681 1.00 94.56 105 CYS A N 1
ATOM 840 C CA . CYS A 1 105 ? -17.608 -5.693 9.789 1.00 94.56 105 CYS A CA 1
ATOM 841 C C . CYS A 1 105 ? -16.989 -4.353 10.199 1.00 94.56 105 CYS A C 1
ATOM 843 O O . CYS A 1 105 ? -16.801 -4.118 11.386 1.00 94.56 105 CYS A O 1
ATOM 845 N N . GLN A 1 106 ? -16.726 -3.469 9.233 1.00 93.25 106 GLN A N 1
ATOM 846 C CA . GLN A 1 106 ? -16.267 -2.106 9.496 1.00 93.25 106 GLN A CA 1
ATOM 847 C C . GLN A 1 106 ? -17.318 -1.314 10.292 1.00 93.25 106 GLN A C 1
ATOM 849 O O . GLN A 1 106 ? -16.986 -0.735 11.318 1.00 93.25 106 GLN A O 1
ATOM 854 N N . GLU A 1 107 ? -18.587 -1.363 9.873 1.00 94.00 107 GLU A N 1
ATOM 855 C CA . GLU A 1 107 ? -19.691 -0.673 10.557 1.00 94.00 107 GLU A CA 1
ATOM 856 C C . GLU A 1 107 ? -19.862 -1.142 12.011 1.00 94.00 107 GLU A C 1
ATOM 858 O O . GLU A 1 107 ? -20.123 -0.329 12.892 1.00 94.00 107 GLU A O 1
ATOM 863 N N . LYS A 1 108 ? -19.676 -2.439 12.293 1.00 93.50 108 LYS A N 1
ATOM 864 C CA . LYS A 1 108 ? -19.748 -2.973 13.665 1.00 93.50 108 LYS A CA 1
ATOM 865 C C . LYS A 1 108 ? -18.625 -2.452 14.550 1.00 93.50 108 LYS A C 1
ATOM 867 O O . LYS A 1 108 ? -18.912 -2.000 15.650 1.00 93.50 108 LYS A O 1
ATOM 872 N N . LEU A 1 109 ? -17.387 -2.470 14.053 1.00 91.56 109 LEU A N 1
ATOM 873 C CA . LEU A 1 109 ? -16.233 -1.935 14.779 1.00 91.56 109 LEU A CA 1
ATOM 874 C C . LEU A 1 109 ? -16.416 -0.440 15.082 1.00 91.56 109 LEU A C 1
ATOM 876 O O . LEU A 1 109 ? -16.145 -0.008 16.195 1.00 91.56 109 LEU A O 1
ATOM 880 N N . GLU A 1 110 ? -16.941 0.335 14.130 1.00 91.62 110 GLU A N 1
ATOM 881 C CA . GLU A 1 110 ? -17.226 1.763 14.328 1.00 91.62 110 GLU A CA 1
ATOM 882 C C . GLU A 1 110 ? -18.350 2.008 15.352 1.00 91.62 110 GLU A C 1
ATOM 884 O O . GLU A 1 110 ? -18.266 2.958 16.129 1.00 91.62 110 GLU A O 1
ATOM 889 N N . ILE A 1 111 ? -19.380 1.153 15.399 1.00 91.44 111 ILE A N 1
ATOM 890 C CA . ILE A 1 111 ? -20.442 1.210 16.421 1.00 91.44 111 ILE A CA 1
ATOM 891 C C . ILE A 1 111 ? -19.897 0.833 17.807 1.00 91.44 111 ILE A C 1
ATOM 893 O O . ILE A 1 111 ? -20.216 1.507 18.785 1.00 91.44 111 ILE A O 1
ATOM 897 N N . GLU A 1 112 ? -19.074 -0.214 17.903 1.00 88.44 112 GLU A N 1
ATOM 898 C CA . GLU A 1 112 ? -18.446 -0.658 19.156 1.00 88.44 112 GLU A CA 1
ATOM 899 C C . GLU A 1 112 ? -17.478 0.407 19.706 1.00 88.44 112 GLU A C 1
ATOM 901 O O . GLU A 1 112 ? -17.545 0.749 20.886 1.00 88.44 112 GLU A O 1
ATOM 906 N N . GLU A 1 113 ? -16.651 1.021 18.852 1.00 86.69 113 GLU A N 1
ATOM 907 C CA . GLU A 1 113 ? -15.754 2.119 19.240 1.00 86.69 113 GLU A CA 1
ATOM 908 C C . GLU A 1 113 ? -16.529 3.372 19.695 1.00 86.69 113 GLU A C 1
ATOM 910 O O . GLU A 1 113 ? -16.149 4.032 20.666 1.00 86.69 113 GLU A O 1
ATOM 915 N N . GLN A 1 114 ? -17.643 3.696 19.027 1.00 81.88 114 GLN A N 1
ATOM 916 C CA . GLN A 1 114 ? -18.523 4.796 19.436 1.00 81.88 114 GLN A CA 1
ATOM 917 C C . GLN A 1 114 ? -19.214 4.512 20.775 1.00 81.88 114 GLN A C 1
ATOM 919 O O . GLN A 1 114 ? -19.299 5.416 21.605 1.00 81.88 114 GLN A O 1
ATOM 924 N N . ALA A 1 115 ? -19.666 3.277 21.016 1.00 81.38 115 ALA A N 1
ATOM 925 C CA . ALA A 1 115 ? -20.267 2.885 22.290 1.00 81.38 115 ALA A CA 1
ATOM 926 C C . ALA A 1 115 ? -19.267 3.023 23.452 1.00 81.38 115 ALA A C 1
ATOM 928 O O . ALA A 1 115 ? -19.588 3.657 24.456 1.00 81.38 115 ALA A O 1
ATOM 929 N N . LEU A 1 116 ? -18.031 2.541 23.274 1.00 77.56 116 LEU A N 1
ATOM 930 C CA . LEU A 1 116 ? -16.954 2.684 24.262 1.00 77.56 116 LEU A CA 1
ATOM 931 C C . LEU A 1 116 ? -16.622 4.156 24.562 1.00 77.56 116 LEU A C 1
ATOM 933 O O . LEU A 1 116 ? -16.435 4.525 25.720 1.00 77.56 116 LEU A O 1
ATOM 937 N N . LYS A 1 117 ? -16.605 5.028 23.543 1.00 76.62 117 LYS A N 1
ATOM 938 C CA . LYS A 1 117 ? -16.423 6.477 23.748 1.00 76.62 117 LYS A CA 1
ATOM 939 C C . LYS A 1 117 ? -17.560 7.103 24.555 1.00 76.62 117 LYS A C 1
ATOM 941 O O . LYS A 1 117 ? -17.284 7.905 25.441 1.00 76.62 117 LYS A O 1
ATOM 946 N N . VAL A 1 118 ? -18.810 6.705 24.315 1.00 75.62 118 VAL A N 1
ATOM 947 C CA . VAL A 1 118 ? -19.956 7.172 25.116 1.00 75.62 118 VAL A CA 1
ATOM 948 C C . VAL A 1 118 ? -19.843 6.706 26.573 1.00 75.62 118 VAL A C 1
ATOM 950 O O . VAL A 1 118 ? -20.088 7.502 27.474 1.00 75.62 118 VAL A O 1
ATOM 953 N N . GLU A 1 119 ? -19.404 5.472 26.834 1.00 63.47 119 GLU A N 1
ATOM 954 C CA . GLU A 1 119 ? -19.167 4.977 28.203 1.00 63.47 119 GLU A CA 1
ATOM 955 C C . GLU A 1 119 ? -18.040 5.715 28.947 1.00 63.47 119 GLU A C 1
ATOM 957 O O . GLU A 1 119 ? -18.062 5.779 30.178 1.00 63.47 119 GLU A O 1
ATOM 962 N N . MET A 1 120 ? -17.076 6.291 28.221 1.00 60.88 120 MET A N 1
ATOM 963 C CA . MET A 1 120 ? -15.987 7.100 28.786 1.00 60.88 120 MET A CA 1
ATOM 964 C C . MET A 1 120 ? -16.336 8.590 28.946 1.00 60.88 120 MET A C 1
ATOM 966 O O . MET A 1 120 ? -15.740 9.256 29.790 1.00 60.88 120 MET A O 1
ATOM 970 N N . GLU A 1 121 ? -17.279 9.122 28.161 1.00 66.12 121 GLU A N 1
ATOM 971 C CA . GLU A 1 121 ? -17.762 10.511 28.273 1.00 66.12 121 GLU A CA 1
ATOM 972 C C . GLU A 1 121 ? -18.946 10.675 29.248 1.00 66.12 121 GLU A C 1
ATOM 974 O O . GLU A 1 121 ? -19.292 11.801 29.616 1.00 66.12 121 GLU A O 1
ATOM 979 N N . LEU A 1 122 ? -19.566 9.575 29.695 1.00 61.44 122 LEU A N 1
ATOM 980 C CA . LEU A 1 122 ? -20.618 9.599 30.714 1.00 61.44 122 LEU A CA 1
ATOM 981 C C . LEU A 1 122 ? -20.051 9.992 32.096 1.00 61.44 122 LEU A C 1
ATOM 983 O O . LEU A 1 122 ? -19.064 9.403 32.547 1.00 61.44 122 LEU A O 1
ATOM 987 N N . PRO A 1 123 ? -20.673 10.952 32.810 1.00 69.00 123 PRO A N 1
ATOM 988 C CA . PRO A 1 123 ? -20.247 11.315 34.157 1.00 69.00 123 PRO A CA 1
ATOM 989 C C . PRO A 1 123 ? -20.459 10.142 35.122 1.00 69.00 123 PRO A C 1
ATOM 991 O O . PRO A 1 123 ? -21.368 9.332 34.946 1.00 69.00 123 PRO A O 1
ATOM 994 N N . GLU A 1 124 ? -19.663 10.078 36.193 1.00 65.25 124 GLU A N 1
ATOM 995 C CA . GLU A 1 124 ? -19.731 8.995 37.191 1.00 65.25 124 GLU A CA 1
ATOM 996 C C . GLU A 1 124 ? -21.137 8.798 37.786 1.00 65.25 124 GLU A C 1
ATOM 998 O O . GLU A 1 124 ? -21.497 7.677 38.131 1.00 65.25 124 GLU A O 1
ATOM 1003 N N . SER A 1 125 ? -21.957 9.856 37.836 1.00 66.25 125 SER A N 1
ATOM 1004 C CA . SER A 1 125 ? -23.357 9.810 38.287 1.00 66.25 125 SER A CA 1
ATOM 1005 C C . SER A 1 125 ? -24.282 8.949 37.425 1.00 66.25 125 SER A C 1
ATOM 1007 O O . SER A 1 125 ? -25.314 8.499 37.918 1.00 66.25 125 SER A O 1
ATOM 1009 N N . ASP A 1 126 ? -23.932 8.747 36.153 1.00 64.50 126 ASP A N 1
ATOM 1010 C CA . ASP A 1 126 ? -24.775 8.079 35.157 1.00 64.50 126 ASP A CA 1
ATOM 1011 C C . ASP A 1 126 ? -24.274 6.653 34.856 1.00 64.50 126 ASP A C 1
ATOM 1013 O O . ASP A 1 126 ? -24.927 5.893 34.135 1.00 64.50 126 ASP A O 1
ATOM 1017 N N . ARG A 1 127 ? -23.136 6.250 35.447 1.00 60.31 127 ARG A N 1
ATOM 1018 C CA . ARG A 1 127 ? -22.630 4.872 35.401 1.00 60.31 127 ARG A CA 1
ATOM 1019 C C . ARG A 1 127 ? -23.474 4.002 36.329 1.00 60.31 127 ARG A C 1
ATOM 1021 O O . ARG A 1 127 ? -23.149 3.815 37.498 1.00 60.31 127 ARG A O 1
ATOM 1028 N N . VAL A 1 128 ? -24.565 3.453 35.795 1.00 57.25 128 VAL A N 1
ATOM 1029 C CA . VAL A 1 128 ? -25.360 2.428 36.482 1.00 57.25 128 VAL A CA 1
ATOM 1030 C C . VAL A 1 128 ? -24.496 1.203 36.779 1.00 57.25 128 VAL A C 1
ATOM 1032 O O . VAL A 1 128 ? -24.262 0.355 35.920 1.00 57.25 128 VAL A O 1
ATOM 1035 N N . SER A 1 129 ? -24.039 1.096 38.027 1.00 45.12 129 SER A N 1
ATOM 1036 C CA . SER A 1 129 ? -23.493 -0.139 38.574 1.00 45.12 129 SER A CA 1
ATOM 1037 C C . SER A 1 129 ? -24.615 -1.173 38.623 1.00 45.12 129 SER A C 1
ATOM 1039 O O . SER A 1 129 ? -25.412 -1.189 39.562 1.00 45.12 129 SER A O 1
ATOM 1041 N N . PHE A 1 130 ? -24.696 -2.022 37.600 1.00 47.91 130 PHE A N 1
ATOM 1042 C CA . PHE A 1 130 ? -25.604 -3.163 37.585 1.00 47.91 130 PHE A CA 1
ATOM 1043 C C . PHE A 1 130 ? -25.042 -4.251 38.513 1.00 47.91 130 PHE A C 1
ATOM 1045 O O . PHE A 1 130 ? -24.466 -5.239 38.068 1.00 47.91 130 PHE A O 1
ATOM 1052 N N . SER A 1 131 ? -25.146 -4.026 39.825 1.00 45.41 131 SER A N 1
ATOM 1053 C CA . SER A 1 131 ? -25.063 -5.101 40.813 1.00 45.41 131 SER A CA 1
ATOM 1054 C C . SER A 1 131 ? -26.153 -6.129 40.505 1.00 45.41 131 SER A C 1
ATOM 1056 O O . SER A 1 131 ? -27.263 -5.726 40.169 1.00 45.41 131 SER A O 1
ATOM 1058 N N . ASP A 1 132 ? -25.846 -7.424 40.631 1.00 53.59 132 ASP A N 1
ATOM 1059 C CA . ASP A 1 132 ? -26.687 -8.576 40.239 1.00 53.59 132 ASP A CA 1
ATOM 1060 C C . ASP A 1 132 ? -28.003 -8.769 41.045 1.00 53.59 132 ASP A C 1
ATOM 1062 O O . ASP A 1 132 ? -28.436 -9.894 41.302 1.00 53.59 132 ASP A O 1
ATOM 1066 N N . GLU A 1 133 ? -28.678 -7.690 41.439 1.00 52.31 133 GLU A N 1
ATOM 1067 C CA . GLU A 1 133 ? -30.007 -7.709 42.050 1.00 52.31 133 GLU A CA 1
ATOM 1068 C C . GLU A 1 133 ? -31.033 -7.039 41.116 1.00 52.31 133 GLU A C 1
ATOM 1070 O O . GLU A 1 133 ? -30.782 -5.992 40.529 1.00 52.31 133 GLU A O 1
ATOM 1075 N N . GLU A 1 134 ? -32.203 -7.676 40.989 1.00 50.12 134 GLU A N 1
ATOM 1076 C CA . GLU A 1 134 ? -33.338 -7.295 40.123 1.00 50.12 134 GLU A CA 1
ATOM 1077 C C . GLU A 1 134 ? -33.257 -7.666 38.623 1.00 50.12 134 GLU A C 1
ATOM 1079 O O . GLU A 1 134 ? -33.632 -6.911 37.728 1.00 50.12 134 GLU A O 1
ATOM 1084 N N . ILE A 1 135 ? -32.983 -8.952 38.359 1.00 44.44 135 ILE A N 1
ATOM 1085 C CA . ILE A 1 135 ? -33.834 -9.710 37.416 1.00 44.44 135 ILE A CA 1
ATOM 1086 C C . ILE A 1 135 ? -34.900 -10.464 38.226 1.00 44.44 135 ILE A C 1
ATOM 1088 O O . ILE A 1 135 ? -34.853 -11.685 38.391 1.00 44.44 135 ILE A O 1
ATOM 1092 N N . THR A 1 136 ? -35.884 -9.735 38.752 1.00 39.62 136 THR A N 1
ATOM 1093 C CA . THR A 1 136 ? -37.128 -10.325 39.260 1.00 39.62 136 THR A CA 1
ATOM 1094 C C . THR A 1 136 ? -38.060 -10.591 38.079 1.00 39.62 136 THR A C 1
ATOM 1096 O O . THR A 1 136 ? -38.692 -9.696 37.522 1.00 39.62 136 THR A O 1
ATOM 1099 N N . GLN A 1 137 ? -38.123 -11.853 37.650 1.00 41.31 137 GLN A N 1
ATOM 1100 C CA . GLN A 1 137 ? -39.136 -12.296 36.694 1.00 41.31 137 GLN A CA 1
ATOM 1101 C C . GLN A 1 137 ? -40.496 -12.371 37.393 1.00 41.31 137 GLN A C 1
ATOM 1103 O O . GLN A 1 137 ? -40.853 -13.406 37.955 1.00 41.31 137 GLN A O 1
ATOM 1108 N N . ASP A 1 138 ? -41.270 -11.290 37.309 1.00 40.16 138 ASP A N 1
ATOM 1109 C CA . ASP A 1 138 ? -42.702 -11.296 37.616 1.00 40.16 138 ASP A CA 1
ATOM 1110 C C . ASP A 1 138 ? -43.489 -12.057 36.522 1.00 40.16 138 ASP A C 1
ATOM 1112 O O . ASP A 1 138 ? -44.258 -11.481 35.751 1.00 40.16 138 ASP A O 1
ATOM 1116 N N . GLU A 1 139 ? -43.310 -13.381 36.456 1.00 43.03 139 GLU A N 1
ATOM 1117 C CA . GLU A 1 139 ? -44.310 -14.297 35.892 1.00 43.03 139 GLU A CA 1
ATOM 1118 C C . GLU A 1 139 ? -44.973 -15.093 37.028 1.00 43.03 139 GLU A C 1
ATOM 1120 O O . GLU A 1 139 ? -44.457 -16.096 37.524 1.00 43.03 139 GLU A O 1
ATOM 1125 N N . GLU A 1 140 ? -46.156 -14.634 37.445 1.00 39.50 140 GLU A N 1
ATOM 1126 C CA . GLU A 1 140 ? -46.991 -15.307 38.442 1.00 39.50 140 GLU A CA 1
ATOM 1127 C C . GLU A 1 140 ? -47.436 -16.706 37.968 1.00 39.50 140 GLU A C 1
ATOM 1129 O O . GLU A 1 140 ? -48.256 -16.831 37.054 1.00 39.50 140 GLU A O 1
ATOM 1134 N N . VAL A 1 141 ? -47.008 -17.771 38.659 1.00 32.78 141 VAL A N 1
ATOM 1135 C CA . VAL A 1 141 ? -47.636 -19.104 38.555 1.00 32.78 141 VAL A CA 1
ATOM 1136 C C . VAL A 1 141 ? -47.960 -19.678 39.941 1.00 32.78 141 VAL A C 1
ATOM 1138 O O . VAL A 1 141 ? -47.145 -20.322 40.592 1.00 32.78 141 VAL A O 1
ATOM 1141 N N . SER A 1 142 ? -49.202 -19.417 40.355 1.00 33.22 142 SER A N 1
ATOM 1142 C CA . SER A 1 142 ? -50.089 -20.186 41.253 1.00 33.22 142 SER A CA 1
ATOM 1143 C C . SER A 1 142 ? -49.528 -21.269 42.208 1.00 33.22 142 SER A C 1
ATOM 1145 O O . SER A 1 142 ? -49.104 -22.333 41.770 1.00 33.22 142 SER A O 1
ATOM 1147 N N . GLU A 1 143 ? -49.779 -21.044 43.507 1.00 41.16 143 GLU A N 1
ATOM 1148 C CA . GLU A 1 143 ? -50.274 -21.993 44.539 1.00 41.16 143 GLU A CA 1
ATOM 1149 C C . GLU A 1 143 ? -49.703 -23.437 44.639 1.00 41.16 143 GLU A C 1
ATOM 1151 O O . GLU A 1 143 ? -50.027 -24.292 43.825 1.00 41.16 143 GLU A O 1
ATOM 1156 N N . GLU A 1 144 ? -49.058 -23.791 45.771 1.00 34.66 144 GLU A N 1
ATOM 1157 C CA . GLU A 1 144 ? -49.672 -24.629 46.841 1.00 34.66 144 GLU A CA 1
ATOM 1158 C C . GLU A 1 144 ? -48.745 -24.939 48.061 1.00 34.66 144 GLU A C 1
ATOM 1160 O O . GLU A 1 144 ? -47.721 -25.598 47.948 1.00 34.66 144 GLU A O 1
ATOM 1165 N N . LYS A 1 145 ? -49.212 -24.538 49.258 1.00 35.59 145 LYS A N 1
ATOM 1166 C CA . LYS A 1 145 ? -49.218 -25.239 50.576 1.00 35.59 145 LYS A CA 1
ATOM 1167 C C . LYS A 1 145 ? -47.999 -25.983 51.214 1.00 35.59 145 LYS A C 1
ATOM 1169 O O . LYS A 1 145 ? -47.613 -27.057 50.775 1.00 35.59 145 LYS A O 1
ATOM 1174 N N . LEU A 1 146 ? -47.783 -25.592 52.491 1.00 28.33 146 LEU A N 1
ATOM 1175 C CA . LEU A 1 146 ? -47.653 -26.391 53.752 1.00 28.33 146 LEU A CA 1
ATOM 1176 C C . LEU A 1 146 ? -46.276 -26.800 54.350 1.00 28.33 146 LEU A C 1
ATOM 1178 O O . LEU A 1 146 ? -45.484 -27.486 53.717 1.00 28.33 146 LEU A O 1
ATOM 1182 N N . GLY A 1 147 ? -46.156 -26.537 55.671 1.00 29.86 147 GLY A N 1
ATOM 1183 C CA . GLY A 1 147 ? -45.273 -27.179 56.676 1.00 29.86 147 GLY A CA 1
ATOM 1184 C C . GLY A 1 147 ? -43.939 -26.462 56.967 1.00 29.86 147 GLY A C 1
ATOM 1185 O O . GLY A 1 147 ? -43.308 -25.996 56.033 1.00 29.86 147 GLY A O 1
ATOM 1186 N N . GLU A 1 148 ? -43.366 -26.379 58.177 1.00 35.44 148 GLU A N 1
ATOM 1187 C CA . GLU A 1 148 ? -43.759 -26.518 59.599 1.00 35.44 148 GLU A CA 1
ATOM 1188 C C . GLU A 1 148 ? -42.475 -26.305 60.466 1.00 35.44 148 GLU A C 1
ATOM 1190 O O . GLU A 1 148 ? -41.421 -26.749 60.022 1.00 35.44 148 GLU A O 1
ATOM 1195 N N . GLU A 1 149 ? -42.612 -25.672 61.660 1.00 33.47 149 GLU A N 1
ATOM 1196 C CA . GLU A 1 149 ? -41.666 -25.428 62.817 1.00 33.47 149 GLU A CA 1
ATOM 1197 C C . GLU A 1 149 ? -40.204 -24.938 62.546 1.00 33.47 149 GLU A C 1
ATOM 1199 O O . GLU A 1 149 ? -39.647 -25.174 61.486 1.00 33.47 149 GLU A O 1
ATOM 1204 N N . GLU A 1 150 ? -39.451 -24.214 63.403 1.00 31.44 150 GLU A N 1
ATOM 1205 C CA . GLU A 1 150 ? -39.574 -23.562 64.742 1.00 31.44 150 GLU A CA 1
ATOM 1206 C C . GLU A 1 150 ? -38.932 -22.132 64.653 1.00 31.44 150 GLU A C 1
ATOM 1208 O O . GLU A 1 150 ? -38.307 -21.809 63.648 1.00 31.44 150 GLU A O 1
ATOM 1213 N N . GLY A 1 151 ? -38.963 -21.200 65.623 1.00 28.73 151 GLY A N 1
ATOM 1214 C CA . GLY A 1 151 ? -39.602 -21.197 66.951 1.00 28.73 151 GLY A CA 1
ATOM 1215 C C . GLY A 1 151 ? -39.123 -20.106 67.949 1.00 28.73 151 GLY A C 1
ATOM 1216 O O . GLY A 1 151 ? -39.898 -19.708 68.822 1.00 28.73 151 GLY A O 1
ATOM 1217 N N . LEU A 1 152 ? -37.885 -19.584 67.849 1.00 27.58 152 LEU A N 1
ATOM 1218 C CA . LEU A 1 152 ? -37.193 -18.893 68.964 1.00 27.58 152 LEU A CA 1
ATOM 1219 C C . LEU A 1 152 ? -36.919 -17.383 68.726 1.00 27.58 152 LEU A C 1
ATOM 1221 O O . LEU A 1 152 ? -36.486 -17.025 67.643 1.00 27.58 152 LEU A O 1
ATOM 1225 N N . ARG A 1 153 ? -36.925 -16.437 69.679 1.00 28.16 153 ARG A N 1
ATOM 1226 C CA . ARG A 1 153 ? -37.745 -16.083 70.859 1.00 28.16 153 ARG A CA 1
ATOM 1227 C C . ARG A 1 153 ? -37.172 -14.739 71.398 1.00 28.16 153 ARG A C 1
ATOM 1229 O O . ARG A 1 153 ? -36.013 -14.715 71.778 1.00 28.16 153 ARG A O 1
ATOM 1236 N N . VAL A 1 154 ? -38.006 -13.696 71.511 1.00 29.67 154 VAL A N 1
ATOM 1237 C CA . VAL A 1 154 ? -37.870 -12.438 72.312 1.00 29.67 154 VAL A CA 1
ATOM 1238 C C . VAL A 1 154 ? -36.641 -11.495 72.202 1.00 29.67 154 VAL A C 1
ATOM 1240 O O . VAL A 1 154 ? -35.521 -11.846 72.549 1.00 29.67 154 VAL A O 1
ATOM 1243 N N . SER A 1 155 ? -36.944 -10.217 71.933 1.00 34.72 155 SER A N 1
ATOM 1244 C CA . SER A 1 155 ? -36.295 -8.989 72.463 1.00 34.72 155 SER A CA 1
ATOM 1245 C C . SER A 1 155 ? -36.438 -8.894 74.016 1.00 34.72 155 SER A C 1
ATOM 1247 O O . SER A 1 155 ? -37.239 -9.673 74.542 1.00 34.72 155 SER A O 1
ATOM 1249 N N . PRO A 1 156 ? -35.780 -7.982 74.789 1.00 49.31 156 PRO A N 1
ATOM 1250 C CA . PRO A 1 156 ? -35.680 -6.537 74.497 1.00 49.31 156 PRO A CA 1
ATOM 1251 C C . PRO A 1 156 ? -34.405 -5.775 74.954 1.00 49.31 156 PRO A C 1
ATOM 1253 O O . PRO A 1 156 ? -33.577 -6.282 75.701 1.00 49.31 156 PRO A O 1
ATOM 1256 N N . GLU A 1 157 ? -34.327 -4.527 74.478 1.00 37.16 157 GLU A N 1
ATOM 1257 C CA . GLU A 1 157 ? -33.867 -3.282 75.136 1.00 37.16 157 GLU A CA 1
ATOM 1258 C C . GLU A 1 157 ? -32.835 -3.336 76.286 1.00 37.16 157 GLU A C 1
ATOM 1260 O O . GLU A 1 157 ? -33.132 -3.786 77.394 1.00 37.16 157 GLU A O 1
ATOM 1265 N N . SER A 1 158 ? -31.707 -2.645 76.077 1.00 35.75 158 SER A N 1
ATOM 1266 C CA . SER A 1 158 ? -31.114 -1.775 77.101 1.00 35.75 158 SER A CA 1
ATOM 1267 C C . SER A 1 158 ? -30.380 -0.584 76.470 1.00 35.75 158 SER A C 1
ATOM 1269 O O . SER A 1 158 ? -29.498 -0.767 75.634 1.00 35.75 158 SER A O 1
ATOM 1271 N N . GLU A 1 159 ? -30.760 0.609 76.925 1.00 41.66 159 GLU A N 1
ATOM 1272 C CA . GLU A 1 159 ? -29.964 1.846 77.032 1.00 41.66 159 GLU A CA 1
ATOM 1273 C C . GLU A 1 159 ? -28.531 1.536 77.567 1.00 41.66 159 GLU A C 1
ATOM 1275 O O . GLU A 1 159 ? -28.340 0.502 78.209 1.00 41.66 159 GLU A O 1
ATOM 1280 N N . GLU A 1 160 ? -27.469 2.330 77.382 1.00 38.41 160 GLU A N 1
ATOM 1281 C CA . GLU A 1 160 ? -27.308 3.733 76.958 1.00 38.41 160 GLU A CA 1
ATOM 1282 C C . GLU A 1 160 ? -25.815 3.980 76.569 1.00 38.41 160 GLU A C 1
ATOM 1284 O O . GLU A 1 160 ? -25.044 3.027 76.481 1.00 38.41 160 GLU A O 1
ATOM 1289 N N . GLU A 1 161 ? -25.424 5.257 76.447 1.00 35.88 161 GLU A N 1
ATOM 1290 C CA . GLU A 1 161 ? -24.051 5.820 76.416 1.00 35.88 161 GLU A CA 1
ATOM 1291 C C . GLU A 1 161 ? -23.378 6.034 75.038 1.00 35.88 161 GLU A C 1
ATOM 1293 O O . GLU A 1 161 ? -23.023 5.120 74.297 1.00 35.88 161 GLU A O 1
ATOM 1298 N N . GLU A 1 162 ? -23.207 7.325 74.728 1.00 45.16 162 GLU A N 1
ATOM 1299 C CA . GLU A 1 162 ? -22.416 7.887 73.634 1.00 45.16 162 GLU A CA 1
ATOM 1300 C C . GLU A 1 162 ? -20.943 7.977 74.082 1.00 45.16 162 GLU A C 1
ATOM 1302 O O . GLU A 1 162 ? -20.651 8.653 75.070 1.00 45.16 162 GLU A O 1
ATOM 1307 N N . GLU A 1 163 ? -20.009 7.377 73.341 1.00 35.66 163 GLU A N 1
ATOM 1308 C CA . GLU A 1 163 ? -18.591 7.760 73.389 1.00 35.66 163 GLU A CA 1
ATOM 1309 C C . GLU A 1 163 ? -18.186 8.309 72.013 1.00 35.66 163 GLU A C 1
ATOM 1311 O O . GLU A 1 163 ? -18.285 7.626 70.992 1.00 35.66 163 GLU A O 1
ATOM 1316 N N . GLU A 1 164 ? -17.766 9.577 71.980 1.00 44.34 164 GLU A N 1
ATOM 1317 C CA . GLU A 1 164 ? -17.131 10.187 70.810 1.00 44.34 164 GLU A CA 1
ATOM 1318 C C . GLU A 1 164 ? -15.716 9.597 70.670 1.00 44.34 164 GLU A C 1
ATOM 1320 O O . GLU A 1 164 ? -14.797 10.023 71.372 1.00 44.34 164 GLU A O 1
ATOM 1325 N N . GLU A 1 165 ? -15.518 8.618 69.779 1.00 38.56 165 GLU A N 1
ATOM 1326 C CA . GLU A 1 165 ? -14.164 8.189 69.405 1.00 38.56 165 GLU A CA 1
ATOM 1327 C C . GLU A 1 165 ? -13.469 9.298 68.598 1.00 38.56 165 GLU A C 1
ATOM 1329 O O . GLU A 1 165 ? -13.715 9.510 67.408 1.00 38.56 165 GLU A O 1
ATOM 1334 N N . GLU A 1 166 ? -12.574 10.010 69.282 1.00 44.28 166 GLU A N 1
ATOM 1335 C CA . GLU A 1 166 ? -11.565 10.892 68.703 1.00 44.28 166 GLU A CA 1
ATOM 1336 C C . GLU A 1 166 ? -10.594 10.037 67.867 1.00 44.28 166 GLU A C 1
ATOM 1338 O O . GLU A 1 166 ? -9.615 9.499 68.381 1.00 44.28 166 GLU A O 1
ATOM 1343 N N . LEU A 1 167 ? -10.902 9.850 66.577 1.00 42.47 167 LEU A N 1
ATOM 1344 C CA . LEU A 1 167 ? -10.045 9.104 65.652 1.00 42.47 167 LEU A CA 1
ATOM 1345 C C . LEU A 1 167 ? -8.685 9.801 65.515 1.00 42.47 167 LEU A C 1
ATOM 1347 O O . LEU A 1 167 ? -8.577 10.862 64.898 1.00 42.47 167 LEU A O 1
ATOM 1351 N N . GLU A 1 168 ? -7.645 9.173 66.066 1.00 38.44 168 GLU A N 1
ATOM 1352 C CA . GLU A 1 168 ? -6.259 9.579 65.854 1.00 38.44 168 GLU A CA 1
ATOM 1353 C C . GLU A 1 168 ? -5.919 9.501 64.354 1.00 38.44 168 GLU A C 1
ATOM 1355 O O . GLU A 1 168 ? -5.977 8.426 63.748 1.00 38.44 168 GLU A O 1
ATOM 1360 N N . GLU A 1 169 ? -5.510 10.630 63.761 1.00 49.25 169 GLU A N 1
ATOM 1361 C CA . GLU A 1 169 ? -4.776 10.633 62.491 1.00 49.25 169 GLU A CA 1
ATOM 1362 C C . GLU A 1 169 ? -3.486 9.822 62.690 1.00 49.25 169 GLU A C 1
ATOM 1364 O O . GLU A 1 169 ? -2.500 10.312 63.241 1.00 49.25 169 GLU A O 1
ATOM 1369 N N . THR A 1 170 ?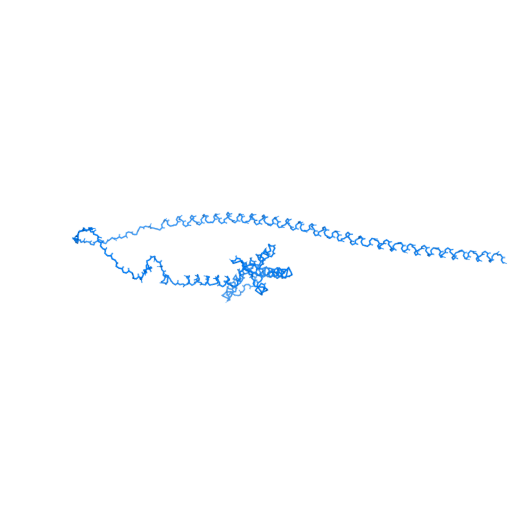 -3.511 8.559 62.267 1.00 36.25 170 THR A N 1
ATOM 1370 C CA . THR A 1 170 ? -2.332 7.696 62.176 1.00 36.25 170 THR A CA 1
ATOM 1371 C C . THR A 1 170 ? -1.987 7.490 60.708 1.00 36.25 170 THR A C 1
ATOM 1373 O O . THR A 1 170 ? -2.857 7.249 59.869 1.00 36.25 170 THR A O 1
ATOM 1376 N N . ASP A 1 171 ? -0.707 7.665 60.387 1.00 44.53 171 ASP A N 1
ATOM 1377 C CA . ASP A 1 171 ? -0.222 7.825 59.019 1.00 44.53 171 ASP A CA 1
ATOM 1378 C C . ASP A 1 171 ? -0.396 6.549 58.171 1.00 44.53 171 ASP A C 1
ATOM 1380 O O . ASP A 1 171 ? 0.428 5.638 58.210 1.00 44.53 171 ASP A O 1
ATOM 1384 N N . LEU A 1 172 ? -1.436 6.507 57.330 1.00 42.62 172 LEU A N 1
ATOM 1385 C CA . LEU A 1 172 ? -1.621 5.481 56.287 1.00 42.62 172 LEU A CA 1
ATOM 1386 C C . LEU A 1 172 ? -1.001 5.882 54.931 1.00 42.62 172 LEU A C 1
ATOM 1388 O O . LEU A 1 172 ? -1.378 5.359 53.888 1.00 42.62 172 LEU A O 1
ATOM 1392 N N . ALA A 1 173 ? -0.041 6.811 54.933 1.00 47.78 173 ALA A N 1
ATOM 1393 C CA . ALA A 1 173 ? 0.567 7.380 53.725 1.00 47.78 173 ALA A CA 1
ATOM 1394 C C . ALA A 1 173 ? 1.895 6.716 53.288 1.00 47.78 173 ALA A C 1
ATOM 1396 O O . ALA A 1 173 ? 2.533 7.206 52.358 1.00 47.78 173 ALA A O 1
ATOM 1397 N N . GLU A 1 174 ? 2.340 5.631 53.939 1.00 48.34 174 GLU A N 1
ATOM 1398 C CA . GLU A 1 174 ? 3.665 5.027 53.680 1.00 48.34 174 GLU A CA 1
ATOM 1399 C C . GLU A 1 174 ? 3.657 3.571 53.157 1.00 48.34 174 GLU A C 1
ATOM 1401 O O . GLU A 1 174 ? 4.731 3.048 52.867 1.00 48.34 174 GLU A O 1
ATOM 1406 N N . GLU A 1 175 ? 2.498 2.922 52.945 1.00 46.69 175 GLU A N 1
ATOM 1407 C CA . GLU A 1 175 ? 2.449 1.550 52.378 1.00 46.69 175 GLU A CA 1
ATOM 1408 C C . GLU A 1 175 ? 2.002 1.450 50.899 1.00 46.69 175 GLU A C 1
ATOM 1410 O O . GLU A 1 175 ? 2.345 0.464 50.247 1.00 46.69 175 GLU A O 1
ATOM 1415 N N . GLU A 1 176 ? 1.358 2.462 50.298 1.00 44.41 176 GLU A N 1
ATOM 1416 C CA . GLU A 1 176 ? 1.017 2.417 48.854 1.00 44.41 176 GLU A CA 1
ATOM 1417 C C . GLU A 1 176 ? 2.229 2.695 47.937 1.00 44.41 176 GLU A C 1
ATOM 1419 O O . GLU A 1 176 ? 2.388 2.065 46.888 1.00 44.41 176 GLU A O 1
ATOM 1424 N N . HIS A 1 177 ? 3.168 3.546 48.367 1.00 41.34 177 HIS A N 1
ATOM 1425 C CA . HIS A 1 177 ? 4.359 3.898 47.576 1.00 41.34 177 HIS A CA 1
ATOM 1426 C C . HIS A 1 177 ? 5.395 2.767 47.425 1.00 41.34 177 HIS A C 1
ATOM 1428 O O . HIS A 1 177 ? 6.318 2.884 46.617 1.00 41.34 177 HIS A O 1
ATOM 1434 N N . GLY A 1 178 ? 5.252 1.663 48.167 1.00 38.34 178 GLY A N 1
ATOM 1435 C CA . 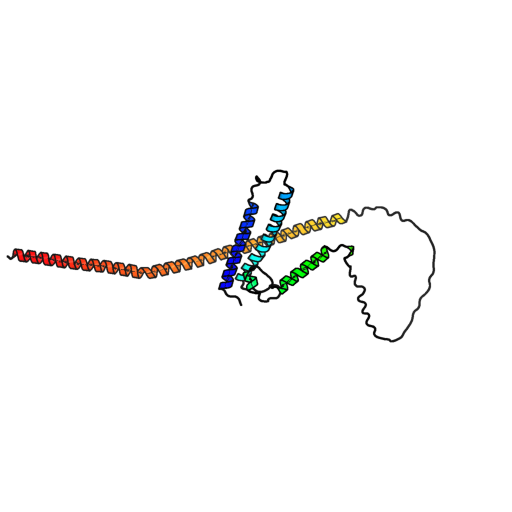GLY A 1 178 ? 6.086 0.472 47.990 1.00 38.34 178 GLY A CA 1
ATOM 1436 C C . GLY A 1 178 ? 5.710 -0.363 46.763 1.00 38.34 178 GLY A C 1
ATOM 1437 O O . GLY A 1 178 ? 6.580 -1.016 46.191 1.00 38.34 178 GLY A O 1
ATOM 1438 N N . ILE A 1 179 ? 4.438 -0.332 46.349 1.00 43.75 179 ILE A N 1
ATOM 1439 C CA . ILE A 1 179 ? 3.906 -1.215 45.302 1.00 43.75 179 ILE A CA 1
ATOM 1440 C C . ILE A 1 179 ? 4.001 -0.539 43.929 1.00 43.75 179 ILE A C 1
ATOM 1442 O O . ILE A 1 179 ? 4.543 -1.137 43.001 1.00 43.75 179 ILE A O 1
ATOM 1446 N N . GLU A 1 180 ? 3.591 0.731 43.802 1.00 42.41 180 GLU A N 1
ATOM 1447 C CA . GLU A 1 180 ? 3.707 1.478 42.534 1.00 42.41 180 GLU A CA 1
ATOM 1448 C C . GLU A 1 180 ? 5.155 1.551 42.021 1.00 42.41 180 GLU A C 1
ATOM 1450 O O . GLU A 1 180 ? 5.398 1.403 40.824 1.00 42.41 180 GLU A O 1
ATOM 1455 N N . SER A 1 181 ? 6.136 1.723 42.917 1.00 41.41 181 SER A N 1
ATOM 1456 C CA . SER A 1 181 ? 7.549 1.791 42.521 1.00 41.41 181 SER A CA 1
ATOM 1457 C C . SER A 1 181 ? 8.142 0.437 42.118 1.00 41.41 181 SER A C 1
ATOM 1459 O O . SER A 1 181 ? 9.158 0.432 41.431 1.00 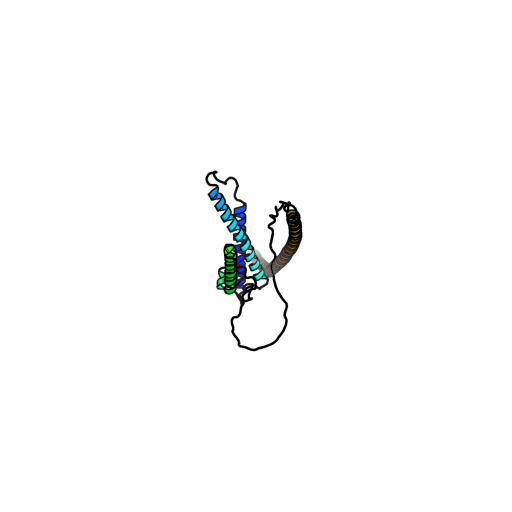41.41 181 SER A O 1
ATOM 1461 N N . GLN A 1 182 ? 7.554 -0.690 42.538 1.00 41.94 182 GLN A N 1
ATOM 1462 C CA . GLN A 1 182 ? 7.998 -2.028 42.124 1.00 41.94 182 GLN A CA 1
ATOM 1463 C C . GLN A 1 182 ? 7.349 -2.445 40.801 1.00 41.94 182 GLN A C 1
ATOM 1465 O O . GLN A 1 182 ? 8.044 -2.945 39.921 1.00 41.94 182 GLN A O 1
ATOM 1470 N N . VAL A 1 183 ? 6.058 -2.148 40.613 1.00 49.78 183 VAL A N 1
ATOM 1471 C CA . VAL A 1 183 ? 5.351 -2.400 39.344 1.00 49.78 183 VAL A CA 1
ATOM 1472 C C . VAL A 1 183 ? 5.994 -1.612 38.194 1.00 49.78 183 VAL A C 1
ATOM 1474 O O . VAL A 1 183 ? 6.266 -2.185 37.144 1.00 49.78 183 VAL A O 1
ATOM 1477 N N . LEU A 1 184 ? 6.354 -0.340 38.416 1.00 43.62 184 LEU A N 1
ATOM 1478 C CA . LEU A 1 184 ? 7.058 0.474 37.415 1.00 43.62 184 LEU A CA 1
ATOM 1479 C C . LEU A 1 184 ? 8.478 -0.019 37.079 1.00 43.62 184 LEU A C 1
ATOM 1481 O O . LEU A 1 184 ? 8.974 0.292 35.997 1.00 43.62 184 LEU A O 1
ATOM 1485 N N . GLU A 1 185 ? 9.153 -0.756 37.966 1.00 47.16 185 GLU A N 1
ATOM 1486 C CA . GLU A 1 185 ? 10.466 -1.346 37.660 1.00 47.16 185 GLU A CA 1
ATOM 1487 C C . GLU A 1 185 ? 10.327 -2.686 36.916 1.00 47.16 185 GLU A C 1
ATOM 1489 O O . GLU A 1 185 ? 11.062 -2.906 35.950 1.00 47.16 185 GLU A O 1
ATOM 1494 N N . GLU A 1 186 ? 9.351 -3.531 37.276 1.00 46.25 186 GLU A N 1
ATOM 1495 C CA . GLU A 1 186 ? 9.078 -4.804 36.586 1.00 46.25 186 GLU A CA 1
ATOM 1496 C C . GLU A 1 186 ? 8.491 -4.602 35.171 1.00 46.25 186 GLU A C 1
ATOM 1498 O O . GLU A 1 186 ? 8.946 -5.250 34.225 1.00 46.25 186 GLU A O 1
ATOM 1503 N N . GLU A 1 187 ? 7.562 -3.656 34.970 1.00 46.88 187 GLU A N 1
ATOM 1504 C CA . GLU A 1 187 ? 7.021 -3.329 33.636 1.00 46.88 187 GLU A CA 1
ATOM 1505 C C . GLU A 1 187 ? 8.110 -2.779 32.695 1.00 46.88 187 GLU A C 1
ATOM 1507 O O . GLU A 1 187 ? 8.195 -3.161 31.525 1.00 46.88 187 GLU A O 1
ATOM 1512 N N . VAL A 1 188 ? 9.020 -1.949 33.219 1.00 50.59 188 VAL A N 1
ATOM 1513 C CA . VAL A 1 188 ? 10.147 -1.377 32.462 1.00 50.59 188 VAL A CA 1
ATOM 1514 C C . VAL A 1 188 ? 11.259 -2.403 32.192 1.00 50.59 188 VAL A C 1
ATOM 1516 O O . VAL A 1 188 ? 12.137 -2.146 31.361 1.00 50.59 188 VAL A O 1
ATOM 1519 N N . GLU A 1 189 ? 11.276 -3.558 32.859 1.00 51.00 189 GLU A N 1
ATOM 1520 C CA . GLU A 1 189 ? 12.171 -4.677 32.532 1.00 51.00 189 GLU A CA 1
ATOM 1521 C C . GLU A 1 189 ? 11.534 -5.617 31.489 1.00 51.00 189 GLU A C 1
ATOM 1523 O O . GLU A 1 189 ? 12.193 -5.949 30.500 1.00 51.00 189 GLU A O 1
ATOM 1528 N N . PHE A 1 190 ? 10.233 -5.909 31.610 1.00 44.25 190 PHE A N 1
ATOM 1529 C CA . PHE A 1 190 ? 9.461 -6.690 30.633 1.00 44.25 190 PHE A CA 1
ATOM 1530 C C . PHE A 1 190 ? 9.452 -6.053 29.229 1.00 44.25 190 PHE A C 1
ATOM 1532 O O . PHE A 1 190 ? 9.733 -6.728 28.236 1.00 44.25 190 PHE A O 1
ATOM 1539 N N . ASP A 1 191 ? 9.240 -4.734 29.138 1.00 50.78 191 ASP A N 1
ATOM 1540 C CA . ASP A 1 191 ? 9.272 -4.000 27.863 1.00 50.78 191 ASP A CA 1
ATOM 1541 C C . ASP A 1 191 ? 10.653 -4.020 27.182 1.00 50.78 191 ASP A C 1
ATOM 1543 O O . ASP A 1 191 ? 10.740 -3.915 25.955 1.00 50.78 191 ASP A O 1
ATOM 1547 N N . LYS A 1 192 ? 11.752 -4.170 27.939 1.00 57.00 192 LYS A N 1
ATOM 1548 C CA . LYS A 1 192 ? 13.094 -4.313 27.347 1.00 57.00 192 LYS A CA 1
ATOM 1549 C C . LYS A 1 192 ? 13.304 -5.701 26.762 1.00 57.00 192 LYS A C 1
ATOM 1551 O O . LYS A 1 192 ? 13.837 -5.793 25.662 1.00 57.00 192 LYS A O 1
ATOM 1556 N N . GLU A 1 193 ? 12.878 -6.749 27.464 1.00 61.06 193 GLU A N 1
ATOM 1557 C CA . GLU A 1 193 ? 13.042 -8.131 27.004 1.00 61.06 193 GLU A CA 1
ATOM 1558 C C . GLU A 1 193 ? 12.180 -8.411 25.758 1.00 61.06 193 GLU A C 1
ATOM 1560 O O . GLU A 1 193 ? 12.676 -8.978 24.785 1.00 61.06 193 GLU A O 1
ATOM 1565 N N . ILE A 1 194 ? 10.937 -7.907 25.722 1.00 67.88 194 ILE A N 1
ATOM 1566 C CA . ILE A 1 194 ? 10.093 -7.923 24.514 1.00 67.88 194 ILE A CA 1
ATOM 1567 C C . ILE A 1 194 ? 10.760 -7.148 23.371 1.00 67.88 194 ILE A C 1
ATOM 1569 O O . ILE A 1 194 ? 10.797 -7.624 22.238 1.00 67.88 194 ILE A O 1
ATOM 1573 N N . LYS A 1 195 ? 11.301 -5.956 23.646 1.00 63.97 195 LYS A N 1
ATOM 1574 C CA . LYS A 1 195 ? 11.926 -5.126 22.613 1.00 63.97 195 LYS A CA 1
ATOM 1575 C C . LYS A 1 195 ? 13.203 -5.749 22.041 1.00 63.97 195 LYS A C 1
ATOM 1577 O O . LYS A 1 195 ? 13.392 -5.680 20.833 1.00 63.97 195 LYS A O 1
ATOM 1582 N N . GLU A 1 196 ? 14.047 -6.359 22.869 1.00 74.25 196 GLU A N 1
ATOM 1583 C CA . GLU A 1 196 ? 15.266 -7.050 22.425 1.00 74.25 196 GLU A CA 1
ATOM 1584 C C . GLU A 1 196 ? 14.917 -8.293 21.587 1.00 74.25 196 GLU A C 1
ATOM 1586 O O . GLU A 1 196 ? 15.491 -8.482 20.517 1.00 74.25 196 GLU A O 1
ATOM 1591 N N . GLN A 1 197 ? 13.893 -9.064 21.980 1.00 68.38 197 GLN A N 1
ATOM 1592 C CA . GLN A 1 197 ? 13.373 -10.183 21.176 1.00 68.38 197 GLN A CA 1
ATOM 1593 C C . GLN A 1 197 ? 12.803 -9.725 19.824 1.00 68.38 197 GLN A C 1
ATOM 1595 O O . GLN A 1 197 ? 13.074 -10.351 18.801 1.00 68.38 197 GLN A O 1
ATOM 1600 N N . VAL A 1 198 ? 12.052 -8.619 19.797 1.00 68.75 198 VAL A N 1
ATOM 1601 C CA . VAL A 1 198 ? 11.506 -8.044 18.556 1.00 68.75 198 VAL A CA 1
ATOM 1602 C C . VAL A 1 198 ? 12.615 -7.463 17.671 1.00 68.75 198 VAL A C 1
ATOM 1604 O O . VAL A 1 198 ? 12.552 -7.623 16.456 1.00 68.75 198 VAL A O 1
ATOM 1607 N N . GLU A 1 199 ? 13.647 -6.828 18.235 1.00 68.06 199 GLU A N 1
ATOM 1608 C CA . GLU A 1 199 ? 14.807 -6.348 17.468 1.00 68.06 199 GLU A CA 1
ATOM 1609 C C . GLU A 1 199 ? 15.625 -7.519 16.879 1.00 68.06 199 GLU A C 1
ATOM 1611 O O . GLU A 1 199 ? 15.990 -7.453 15.704 1.00 68.06 199 GLU A O 1
ATOM 1616 N N . GLU A 1 200 ? 15.833 -8.625 17.612 1.00 73.50 200 GLU A N 1
ATOM 1617 C CA . GLU A 1 200 ? 16.465 -9.843 17.067 1.00 73.50 200 GLU A CA 1
ATOM 1618 C C . GLU A 1 200 ? 15.612 -10.526 15.978 1.00 73.50 200 GLU A C 1
ATOM 1620 O O . GLU A 1 200 ? 16.150 -10.927 14.943 1.00 73.50 200 GLU A O 1
ATOM 1625 N N . GLU A 1 201 ? 14.291 -10.642 16.165 1.00 71.06 201 GLU A N 1
ATOM 1626 C CA . GLU A 1 201 ? 13.388 -11.263 15.182 1.00 71.06 201 GLU A CA 1
ATOM 1627 C C . GLU A 1 201 ? 13.293 -10.424 13.892 1.00 71.06 201 GLU A C 1
ATOM 1629 O O . GLU A 1 201 ? 13.337 -10.974 12.788 1.00 71.06 201 GLU A O 1
ATOM 1634 N N . ILE A 1 202 ? 13.282 -9.091 14.020 1.00 66.31 202 ILE A N 1
ATOM 1635 C CA . ILE A 1 202 ? 13.379 -8.150 12.896 1.00 66.31 202 ILE A CA 1
ATOM 1636 C C . ILE A 1 202 ? 14.734 -8.279 12.180 1.00 66.31 202 ILE A C 1
ATOM 1638 O O . ILE A 1 202 ? 14.759 -8.353 10.951 1.00 66.31 202 ILE A O 1
ATOM 1642 N N . GLU A 1 203 ? 15.864 -8.349 12.899 1.00 71.25 203 GLU A N 1
ATOM 1643 C CA . GLU A 1 203 ? 17.176 -8.578 12.269 1.00 71.25 203 GLU A CA 1
ATOM 1644 C C . GLU A 1 203 ? 17.266 -9.939 11.556 1.00 71.25 203 GLU A C 1
ATOM 1646 O O . GLU A 1 203 ? 17.934 -10.050 10.522 1.00 71.25 203 GLU A O 1
ATOM 1651 N N . GLU A 1 204 ? 16.614 -10.985 12.074 1.00 71.88 204 GLU A N 1
ATOM 1652 C CA . GLU A 1 204 ? 16.541 -12.276 11.388 1.00 71.88 204 GLU A CA 1
ATOM 1653 C C . GLU A 1 204 ? 15.651 -12.245 10.142 1.00 71.88 204 GLU A C 1
ATOM 1655 O O . GLU A 1 204 ? 16.002 -12.902 9.162 1.00 71.88 204 GLU A O 1
ATOM 1660 N N . GLU A 1 205 ? 14.524 -11.525 10.145 1.00 63.66 205 GLU A N 1
ATOM 1661 C CA . GLU A 1 205 ? 13.698 -11.327 8.944 1.00 63.66 205 GLU A CA 1
ATOM 1662 C C . GLU A 1 205 ? 14.430 -10.494 7.883 1.00 63.66 205 GLU A C 1
ATOM 1664 O O . GLU A 1 205 ? 14.575 -10.977 6.762 1.00 63.66 205 GLU A O 1
ATOM 1669 N N . PHE A 1 206 ? 15.039 -9.353 8.228 1.00 53.19 206 PHE A N 1
ATOM 1670 C CA . PHE A 1 206 ? 15.862 -8.588 7.274 1.00 53.19 206 PHE A CA 1
ATOM 1671 C C . PHE A 1 206 ? 17.015 -9.423 6.692 1.00 53.19 206 PHE A C 1
ATOM 1673 O O . PHE A 1 206 ? 17.283 -9.372 5.494 1.00 53.19 206 PHE A O 1
ATOM 1680 N N . ARG A 1 207 ? 17.666 -10.269 7.503 1.00 61.09 207 ARG A N 1
ATOM 1681 C CA . ARG A 1 207 ? 18.721 -11.186 7.029 1.00 61.09 207 ARG A CA 1
ATOM 1682 C C . ARG A 1 207 ? 18.188 -12.311 6.130 1.00 61.09 207 ARG A C 1
ATOM 1684 O O . ARG A 1 207 ? 18.967 -12.898 5.376 1.00 61.09 207 ARG A O 1
ATOM 1691 N N . LYS A 1 208 ? 16.897 -12.651 6.216 1.00 58.75 208 LYS A N 1
ATOM 1692 C CA . LYS A 1 208 ? 16.229 -13.553 5.265 1.00 58.75 208 LYS A CA 1
ATOM 1693 C C . LYS A 1 208 ? 15.881 -12.793 3.985 1.00 58.75 208 LYS A C 1
ATOM 1695 O O . LYS A 1 208 ? 16.203 -13.307 2.921 1.00 58.75 208 LYS A O 1
ATOM 1700 N N . GLU A 1 209 ? 15.302 -11.594 4.076 1.00 49.97 209 GLU A N 1
ATOM 1701 C CA . GLU A 1 209 ? 14.957 -10.744 2.924 1.00 49.97 209 GLU A CA 1
ATOM 1702 C C . GLU A 1 209 ? 16.184 -10.411 2.061 1.00 49.97 209 GLU A C 1
ATOM 1704 O O . GLU A 1 209 ? 16.185 -10.782 0.890 1.00 49.97 209 GLU A O 1
ATOM 1709 N N . ASP A 1 210 ? 17.268 -9.870 2.639 1.00 47.06 210 ASP A N 1
ATOM 1710 C CA . ASP A 1 210 ? 18.547 -9.613 1.938 1.00 47.06 210 ASP A CA 1
ATOM 1711 C C . ASP A 1 210 ? 19.042 -10.866 1.184 1.00 47.06 210 ASP A C 1
ATOM 1713 O O . ASP A 1 210 ? 19.575 -10.801 0.076 1.00 47.06 210 ASP A O 1
ATOM 1717 N N . LYS A 1 211 ? 18.852 -12.044 1.790 1.00 39.06 211 LYS A N 1
ATOM 1718 C CA . LYS A 1 211 ? 19.287 -13.327 1.232 1.00 39.06 211 LYS A CA 1
ATOM 1719 C C . LYS A 1 211 ? 18.353 -13.854 0.133 1.00 39.06 211 LYS A C 1
ATOM 1721 O O . LYS A 1 211 ? 18.807 -14.626 -0.711 1.00 39.06 211 LYS A O 1
ATOM 1726 N N . TYR A 1 212 ? 17.078 -13.472 0.138 1.00 49.38 212 TYR A N 1
ATOM 1727 C CA . TYR A 1 212 ? 16.155 -13.748 -0.963 1.00 49.38 212 TYR A CA 1
ATOM 1728 C C . TYR A 1 212 ? 16.355 -12.761 -2.124 1.00 49.38 212 TYR A C 1
ATOM 1730 O O . TYR A 1 212 ? 16.285 -13.197 -3.270 1.00 49.38 212 TYR A O 1
ATOM 1738 N N . GLU A 1 213 ? 16.697 -11.492 -1.859 1.00 42.69 213 GLU A N 1
ATOM 1739 C CA . GLU A 1 213 ? 17.097 -10.533 -2.905 1.00 42.69 213 GLU A CA 1
ATOM 1740 C C . GLU A 1 213 ? 18.386 -10.986 -3.625 1.00 42.69 213 GLU A C 1
ATOM 1742 O O . GLU A 1 213 ? 18.424 -10.993 -4.856 1.00 42.69 213 GLU A O 1
ATOM 1747 N N . ASP A 1 214 ? 19.402 -11.467 -2.891 1.00 38.78 214 ASP A N 1
ATOM 1748 C CA . ASP A 1 214 ? 20.624 -12.067 -3.468 1.00 38.78 214 ASP A CA 1
ATOM 1749 C C . ASP A 1 214 ? 20.319 -13.294 -4.369 1.00 38.78 214 ASP A C 1
ATOM 1751 O O . ASP A 1 214 ? 20.968 -13.492 -5.402 1.00 38.78 214 ASP A O 1
ATOM 1755 N N . GLU A 1 215 ? 19.345 -14.137 -3.993 1.00 45.72 215 GLU A N 1
ATOM 1756 C CA . GLU A 1 215 ? 18.932 -15.313 -4.780 1.00 45.72 215 GLU A CA 1
ATOM 1757 C C . GLU A 1 215 ? 18.111 -14.903 -6.032 1.00 45.72 215 GLU A C 1
ATOM 1759 O O . GLU A 1 215 ? 18.317 -15.475 -7.108 1.00 45.72 215 GLU A O 1
ATOM 1764 N N . GLU A 1 216 ? 17.254 -13.874 -5.947 1.00 42.09 216 GLU A N 1
ATOM 1765 C CA . GLU A 1 216 ? 16.478 -13.348 -7.086 1.00 42.09 216 GLU A CA 1
ATOM 1766 C C . GLU A 1 216 ? 17.373 -12.583 -8.094 1.00 42.09 216 GLU A C 1
ATOM 1768 O O . GLU A 1 216 ? 17.215 -12.758 -9.309 1.00 42.09 216 GLU A O 1
ATOM 1773 N N . GLU A 1 217 ? 18.393 -11.836 -7.635 1.00 45.44 217 GLU A N 1
ATOM 1774 C CA . GLU A 1 217 ? 19.397 -11.217 -8.521 1.00 45.44 217 GLU A CA 1
ATOM 1775 C C . GLU A 1 217 ? 20.244 -12.259 -9.292 1.00 45.44 217 GLU A C 1
ATOM 1777 O O . GLU A 1 217 ? 20.581 -12.023 -10.462 1.00 45.44 217 GLU A O 1
ATOM 1782 N N . GLU A 1 218 ? 20.582 -13.422 -8.708 1.00 51.03 218 GLU A N 1
ATOM 1783 C CA . GLU A 1 218 ? 21.284 -14.490 -9.448 1.00 51.03 218 GLU A CA 1
ATOM 1784 C C . GLU A 1 218 ? 20.408 -15.112 -10.556 1.00 51.03 218 GLU A C 1
ATOM 1786 O O . GLU A 1 218 ? 20.912 -15.338 -11.668 1.00 51.03 218 GLU A O 1
ATOM 1791 N N . GLU A 1 219 ? 19.108 -15.340 -10.315 1.00 49.16 219 GLU A N 1
ATOM 1792 C CA . GLU A 1 219 ? 18.190 -15.871 -11.340 1.00 49.16 219 GLU A CA 1
ATOM 1793 C C . GLU A 1 219 ? 18.004 -14.886 -12.513 1.00 49.16 219 GLU A C 1
ATOM 1795 O O . GLU A 1 219 ? 18.115 -15.277 -13.686 1.00 49.16 219 GLU A O 1
ATOM 1800 N N . ASP A 1 220 ? 17.836 -13.591 -12.225 1.00 54.72 220 ASP A N 1
ATOM 1801 C CA . ASP A 1 220 ? 17.711 -12.529 -13.237 1.00 54.72 220 ASP A CA 1
ATOM 1802 C C . ASP A 1 220 ? 18.995 -12.394 -14.092 1.00 54.72 220 ASP A C 1
ATOM 1804 O O . ASP A 1 220 ? 18.964 -12.172 -15.316 1.00 54.72 220 ASP A O 1
ATOM 1808 N N . LEU A 1 221 ? 20.170 -12.595 -13.480 1.00 57.25 221 LEU A N 1
ATOM 1809 C CA . LEU A 1 221 ? 21.454 -12.619 -14.184 1.00 57.25 221 LEU A CA 1
ATOM 1810 C C . LEU A 1 221 ? 21.604 -13.846 -15.101 1.00 57.25 221 LEU A C 1
ATOM 1812 O O . LEU A 1 221 ? 22.123 -13.697 -16.222 1.00 57.25 221 LEU A O 1
ATOM 1816 N N . GLU A 1 222 ? 21.131 -15.029 -14.689 1.00 61.53 222 GLU A N 1
ATOM 1817 C CA . GLU A 1 222 ? 21.070 -16.219 -15.549 1.00 61.53 222 GLU A CA 1
ATOM 1818 C C . GLU A 1 222 ? 20.126 -15.996 -16.746 1.00 61.53 222 GLU A C 1
ATOM 1820 O O . GLU A 1 222 ? 20.541 -16.211 -17.896 1.00 61.53 222 GLU A O 1
ATOM 1825 N N . GLU A 1 223 ? 18.905 -15.490 -16.528 1.00 59.53 223 GLU A N 1
ATOM 1826 C CA . GLU A 1 223 ? 17.944 -15.122 -17.585 1.00 59.53 223 GLU A CA 1
ATOM 1827 C C . GLU A 1 223 ? 18.594 -14.187 -18.625 1.00 59.53 223 GLU A C 1
ATOM 1829 O O . GLU A 1 223 ? 18.632 -14.485 -19.832 1.00 59.53 223 GLU A O 1
ATOM 1834 N N . VAL A 1 224 ? 19.226 -13.100 -18.170 1.00 63.34 224 VAL A N 1
ATOM 1835 C CA . VAL A 1 224 ? 19.922 -12.136 -19.037 1.00 63.34 224 VAL A CA 1
ATOM 1836 C C . VAL A 1 224 ? 21.096 -12.779 -19.795 1.00 63.34 224 VAL A C 1
ATOM 1838 O O . VAL A 1 224 ? 21.349 -12.435 -20.964 1.00 63.34 224 VAL A O 1
ATOM 1841 N N . GLU A 1 225 ? 21.829 -13.729 -19.204 1.00 64.69 225 GLU A N 1
ATOM 1842 C CA . GLU A 1 225 ? 22.885 -14.463 -19.910 1.00 64.69 225 GLU A CA 1
ATOM 1843 C C . GLU A 1 225 ? 22.323 -15.452 -20.942 1.00 64.69 225 GLU A C 1
ATOM 1845 O O . GLU A 1 225 ? 22.853 -15.516 -22.063 1.00 64.69 225 GLU A O 1
ATOM 1850 N N . THR A 1 226 ? 21.233 -16.170 -20.646 1.00 69.94 226 THR A N 1
ATOM 1851 C CA . THR A 1 226 ? 20.583 -17.076 -21.612 1.00 69.94 226 THR A CA 1
ATOM 1852 C C . THR A 1 226 ? 20.020 -16.305 -22.810 1.00 69.94 226 THR A C 1
ATOM 1854 O O . THR A 1 226 ? 20.278 -16.682 -23.963 1.00 69.94 226 THR A O 1
ATOM 1857 N N . GLU A 1 227 ? 19.389 -15.150 -22.582 1.00 68.75 227 GLU A N 1
ATOM 1858 C CA . GLU A 1 227 ? 18.961 -14.203 -23.613 1.00 68.75 227 GLU A CA 1
ATOM 1859 C C . GLU A 1 227 ? 20.136 -13.750 -24.496 1.00 68.75 227 GLU A C 1
ATOM 1861 O O . GLU A 1 227 ? 20.068 -13.787 -25.735 1.00 68.75 227 GLU A O 1
ATOM 1866 N N . ARG A 1 228 ? 21.252 -13.334 -23.879 1.00 66.19 228 ARG A N 1
ATOM 1867 C CA . ARG A 1 228 ? 22.469 -12.902 -24.593 1.00 66.19 228 ARG A CA 1
ATOM 1868 C C . ARG A 1 228 ? 23.076 -14.053 -25.400 1.00 66.19 228 ARG A C 1
ATOM 1870 O O . ARG A 1 228 ? 23.499 -13.837 -26.544 1.00 66.19 228 ARG A O 1
ATOM 1877 N N . ARG A 1 229 ? 23.085 -15.280 -24.865 1.00 63.69 229 ARG A N 1
ATOM 1878 C CA . ARG A 1 229 ? 23.508 -16.508 -25.566 1.00 63.69 229 ARG A CA 1
ATOM 1879 C C . ARG A 1 229 ? 22.586 -16.797 -26.763 1.00 63.69 229 ARG A C 1
ATOM 1881 O O . ARG A 1 229 ? 23.093 -17.016 -27.869 1.00 63.69 229 ARG A O 1
ATOM 1888 N N . ALA A 1 230 ? 21.265 -16.677 -26.610 1.00 69.75 230 ALA A N 1
ATOM 1889 C CA . ALA A 1 230 ? 20.280 -16.860 -27.680 1.00 69.75 230 ALA A CA 1
ATOM 1890 C C . ALA A 1 230 ? 20.388 -15.793 -28.790 1.00 69.75 230 ALA A C 1
ATOM 1892 O O . ALA A 1 230 ? 20.391 -16.125 -29.982 1.00 69.75 230 ALA A O 1
ATOM 1893 N N . LYS A 1 231 ? 20.552 -14.513 -28.427 1.00 68.69 231 LYS A N 1
ATOM 1894 C CA . LYS A 1 231 ? 20.785 -13.396 -29.365 1.00 68.69 231 LYS A CA 1
ATOM 1895 C C . LYS A 1 231 ? 22.074 -13.626 -30.170 1.00 68.69 231 LYS A C 1
ATOM 1897 O O . LYS A 1 231 ? 22.043 -13.618 -31.405 1.00 68.69 231 LYS A O 1
ATOM 1902 N N . ARG A 1 232 ? 23.184 -13.980 -29.506 1.00 70.81 232 ARG A N 1
ATOM 1903 C CA . ARG A 1 232 ? 24.455 -14.358 -30.165 1.00 70.81 232 ARG A CA 1
ATOM 1904 C C . ARG A 1 232 ? 24.296 -15.573 -31.091 1.00 70.81 232 ARG A C 1
ATOM 1906 O O . ARG A 1 232 ? 24.867 -15.576 -32.185 1.00 70.81 232 ARG A O 1
ATOM 1913 N N . ALA A 1 233 ? 23.520 -16.586 -30.698 1.00 70.81 233 ALA A N 1
ATOM 1914 C CA . ALA A 1 233 ? 23.258 -17.774 -31.514 1.00 70.81 233 ALA A CA 1
ATOM 1915 C C . ALA A 1 233 ? 22.479 -17.453 -32.804 1.00 70.81 233 ALA A C 1
ATOM 1917 O O . ALA A 1 233 ? 22.813 -18.001 -33.857 1.00 70.81 233 ALA A O 1
ATOM 1918 N N . LYS A 1 234 ? 21.514 -16.522 -32.751 1.00 73.88 234 LYS A N 1
ATOM 1919 C CA . LYS A 1 234 ? 20.740 -16.043 -33.915 1.00 73.88 234 LYS A CA 1
ATOM 1920 C C . LYS A 1 234 ? 21.602 -15.229 -34.899 1.00 73.88 234 LYS A C 1
ATOM 1922 O O . LYS A 1 234 ? 21.534 -15.458 -36.106 1.00 73.88 234 LYS A O 1
ATOM 1927 N N . GLU A 1 235 ? 22.484 -14.353 -34.412 1.00 72.94 235 GLU A N 1
ATOM 1928 C CA . GLU A 1 235 ? 23.358 -13.527 -35.270 1.00 72.94 235 GLU A CA 1
ATOM 1929 C C . GLU A 1 235 ? 24.522 -14.294 -35.934 1.00 72.94 235 GLU A C 1
ATOM 1931 O O . GLU A 1 235 ? 24.953 -13.972 -37.050 1.00 72.94 235 GLU A O 1
ATOM 1936 N N . LYS A 1 236 ? 25.094 -15.290 -35.243 1.00 74.44 236 LYS A N 1
ATOM 1937 C CA . LYS A 1 236 ? 26.275 -16.056 -35.691 1.00 74.44 236 LYS A CA 1
ATOM 1938 C C . LYS A 1 236 ? 26.124 -16.649 -37.109 1.00 74.44 236 LYS A C 1
ATOM 1940 O O . LYS A 1 236 ? 27.034 -16.429 -37.921 1.00 74.44 236 LYS A O 1
ATOM 1945 N N . PRO A 1 237 ? 25.020 -17.334 -37.488 1.00 73.06 237 PRO A N 1
ATOM 1946 C CA . PRO A 1 237 ? 24.830 -17.833 -38.851 1.00 73.06 237 PRO A CA 1
ATOM 1947 C C . PRO A 1 237 ? 24.691 -16.711 -39.889 1.00 73.06 237 PRO A C 1
ATOM 1949 O O . PRO A 1 237 ? 25.166 -16.873 -41.015 1.00 73.06 237 PRO A O 1
ATOM 1952 N N . GLU A 1 238 ? 24.103 -15.564 -39.545 1.00 78.38 238 GLU A N 1
ATOM 1953 C CA . GLU A 1 238 ? 23.971 -14.431 -40.466 1.00 78.38 238 GLU A CA 1
ATOM 1954 C C . GLU A 1 238 ? 25.328 -13.769 -40.748 1.00 78.38 238 GLU A C 1
ATOM 1956 O O . GLU A 1 238 ? 25.723 -13.596 -41.909 1.00 78.38 238 GLU A O 1
ATOM 1961 N N . LYS A 1 239 ? 26.123 -13.524 -39.697 1.00 73.88 239 LYS A N 1
ATOM 1962 C CA . LYS A 1 239 ? 27.505 -13.025 -39.805 1.00 73.88 239 LYS A CA 1
ATOM 1963 C C . LYS A 1 239 ? 28.374 -13.974 -40.656 1.00 73.88 239 LYS A C 1
ATOM 1965 O O . LYS A 1 239 ? 29.193 -13.510 -41.459 1.00 73.88 239 LYS A O 1
ATOM 1970 N N . ILE A 1 240 ? 28.153 -15.293 -40.577 1.00 79.25 240 ILE A N 1
ATOM 1971 C CA . ILE A 1 240 ? 28.799 -16.300 -41.445 1.00 79.25 240 ILE A CA 1
ATOM 1972 C C . ILE A 1 240 ? 28.297 -16.218 -42.900 1.00 79.25 240 ILE A C 1
ATOM 1974 O O . ILE A 1 240 ? 29.124 -16.210 -43.821 1.00 79.25 240 ILE A O 1
ATOM 1978 N N . LYS A 1 241 ? 26.979 -16.114 -43.135 1.00 82.19 241 LYS A N 1
ATOM 1979 C CA . LYS A 1 241 ? 26.388 -15.926 -44.478 1.00 82.19 241 LYS A CA 1
ATOM 1980 C C . LYS A 1 241 ? 26.960 -14.675 -45.159 1.00 82.19 241 LYS A C 1
ATOM 1982 O O . LYS A 1 241 ? 27.430 -14.767 -46.297 1.00 82.19 241 LYS A O 1
ATOM 1987 N N . MET A 1 242 ? 27.036 -13.540 -44.454 1.00 78.25 242 MET A N 1
ATOM 1988 C CA . MET A 1 242 ? 27.616 -12.302 -44.991 1.00 78.25 242 MET A CA 1
ATOM 1989 C C . MET A 1 242 ? 29.106 -12.459 -45.343 1.00 78.25 242 MET A C 1
ATOM 1991 O O . MET A 1 242 ? 29.528 -12.011 -46.415 1.00 78.25 242 MET A O 1
ATOM 1995 N N . LYS A 1 243 ? 29.916 -13.113 -44.492 1.00 86.00 243 LYS A N 1
ATOM 1996 C CA . LYS A 1 243 ? 31.336 -13.388 -44.794 1.00 86.00 243 LYS A CA 1
ATOM 1997 C C . LYS A 1 243 ? 31.488 -14.252 -46.056 1.00 86.00 243 LYS A C 1
ATOM 1999 O O . LYS A 1 243 ? 32.226 -13.864 -46.966 1.00 86.00 243 LYS A O 1
ATOM 2004 N N . LYS A 1 244 ? 30.730 -15.353 -46.176 1.00 87.81 244 LYS A N 1
ATOM 2005 C CA . LYS A 1 244 ? 30.727 -16.220 -47.375 1.00 87.81 244 LYS A CA 1
ATOM 2006 C C . LYS A 1 244 ? 30.308 -15.455 -48.641 1.00 87.81 244 LYS A C 1
ATOM 2008 O O . LYS A 1 244 ? 30.957 -15.587 -49.680 1.00 87.81 244 LYS A O 1
ATOM 2013 N N . ALA A 1 245 ? 29.290 -14.595 -48.559 1.00 84.31 245 ALA A N 1
ATOM 2014 C CA . ALA A 1 245 ? 28.848 -13.765 -49.683 1.00 84.31 245 ALA A CA 1
ATOM 2015 C C . ALA A 1 245 ? 29.908 -12.733 -50.126 1.00 84.31 245 ALA A C 1
ATOM 2017 O O . ALA A 1 245 ? 30.120 -12.542 -51.329 1.00 84.31 245 ALA A O 1
ATOM 2018 N N . LYS A 1 246 ? 30.611 -12.094 -49.177 1.00 86.88 246 LYS A N 1
ATOM 2019 C CA . LYS A 1 246 ? 31.719 -11.162 -49.466 1.00 86.88 246 LYS A CA 1
ATOM 2020 C C . LYS A 1 246 ? 32.881 -11.874 -50.175 1.00 86.88 246 LYS A C 1
ATOM 2022 O O . LYS A 1 246 ? 33.363 -11.366 -51.190 1.00 86.88 246 LYS A O 1
ATOM 2027 N N . GLU A 1 247 ? 33.274 -13.069 -49.730 1.00 89.06 247 GLU A N 1
ATOM 2028 C CA . GLU A 1 247 ? 34.313 -13.863 -50.408 1.00 89.06 247 GLU A CA 1
ATOM 2029 C C . GLU A 1 247 ? 33.886 -14.346 -51.802 1.00 89.06 247 GLU A C 1
ATOM 2031 O O . GLU A 1 247 ? 34.660 -14.233 -52.756 1.00 89.06 247 GLU A O 1
ATOM 2036 N N . LEU A 1 248 ? 32.632 -14.775 -51.984 1.00 87.94 248 LEU A N 1
ATOM 2037 C CA . LEU A 1 248 ? 32.117 -15.149 -53.305 1.00 87.94 248 LEU A CA 1
ATOM 2038 C C . LEU A 1 248 ? 32.149 -13.965 -54.292 1.00 87.94 248 LEU A C 1
ATOM 2040 O O . LEU A 1 248 ? 32.553 -14.134 -55.448 1.00 87.94 248 LEU A O 1
ATOM 2044 N N . LYS A 1 249 ? 31.790 -12.751 -53.843 1.00 88.75 249 LYS A N 1
ATOM 2045 C CA . LYS A 1 249 ? 31.905 -11.517 -54.646 1.00 88.75 249 LYS A CA 1
ATOM 2046 C C . LYS A 1 249 ? 33.368 -11.224 -55.024 1.00 88.75 249 LYS A C 1
ATOM 2048 O O . LYS A 1 249 ? 33.650 -10.975 -56.200 1.00 88.75 249 LYS A O 1
ATOM 2053 N N . LYS A 1 250 ? 34.319 -11.338 -54.082 1.00 90.19 250 LYS A N 1
ATOM 2054 C CA . LYS A 1 250 ? 35.767 -11.211 -54.367 1.00 90.19 250 LYS A CA 1
ATOM 2055 C C . LYS A 1 250 ? 36.246 -12.258 -55.383 1.00 90.19 250 LYS A C 1
ATOM 2057 O O . LYS A 1 250 ? 36.978 -11.917 -56.314 1.00 90.19 250 LYS A O 1
ATOM 2062 N N . ALA A 1 251 ? 35.818 -13.514 -55.250 1.00 89.62 251 ALA A N 1
ATOM 2063 C CA . ALA A 1 251 ? 36.186 -14.603 -56.152 1.00 89.62 251 ALA A CA 1
ATOM 2064 C C . ALA A 1 251 ? 35.663 -14.384 -57.584 1.00 89.62 251 ALA A C 1
ATOM 2066 O O . ALA A 1 251 ? 36.422 -14.561 -58.542 1.00 89.62 251 ALA A O 1
ATOM 2067 N N . LYS A 1 252 ? 34.409 -13.928 -57.744 1.00 91.75 252 LYS A N 1
ATOM 2068 C CA . LYS A 1 252 ? 33.842 -13.533 -59.049 1.00 91.75 252 LYS A CA 1
ATOM 2069 C C . LYS A 1 252 ? 34.670 -12.412 -59.697 1.00 91.75 252 LYS A C 1
ATOM 2071 O O . LYS A 1 252 ? 35.169 -12.601 -60.807 1.00 91.75 252 LYS A O 1
ATOM 2076 N N . LYS A 1 253 ? 34.952 -11.323 -58.965 1.00 91.44 253 LYS A N 1
ATOM 2077 C CA . LYS A 1 253 ? 35.791 -10.200 -59.441 1.00 91.44 253 LYS A CA 1
ATOM 2078 C C . LYS A 1 253 ? 37.205 -10.654 -59.849 1.00 91.44 253 LYS A C 1
ATOM 2080 O O . LYS A 1 253 ? 37.714 -10.251 -60.894 1.00 91.44 253 LYS A O 1
ATOM 2085 N N . ARG A 1 254 ? 37.832 -11.563 -59.086 1.00 89.75 254 ARG A N 1
ATOM 2086 C CA . ARG A 1 254 ? 39.130 -12.178 -59.442 1.00 89.75 254 ARG A CA 1
ATOM 2087 C C . ARG A 1 254 ? 39.058 -12.994 -60.745 1.00 89.75 254 ARG A C 1
ATOM 2089 O O . ARG A 1 254 ? 39.982 -12.899 -61.555 1.00 89.75 254 ARG A O 1
ATOM 2096 N N . LYS A 1 255 ? 37.985 -13.765 -60.979 1.00 91.12 255 LYS A N 1
ATOM 2097 C CA . LYS A 1 255 ? 37.780 -14.524 -62.233 1.00 91.12 255 LYS A CA 1
ATOM 2098 C C . LYS A 1 255 ? 37.614 -13.594 -63.443 1.00 91.12 255 LYS A C 1
ATOM 2100 O O . LYS A 1 255 ? 38.236 -13.843 -64.474 1.00 91.12 255 LYS A O 1
ATOM 2105 N N . GLU A 1 256 ? 36.864 -12.500 -63.317 1.00 91.44 256 GLU A N 1
ATOM 2106 C CA . GLU A 1 256 ? 36.731 -11.495 -64.385 1.00 91.44 256 GLU A CA 1
ATOM 2107 C C . GLU A 1 256 ? 38.055 -10.810 -64.725 1.00 91.44 256 GLU A C 1
ATOM 2109 O O . GLU A 1 256 ? 38.405 -10.697 -65.900 1.00 91.44 256 GLU A O 1
ATOM 2114 N N . ILE A 1 257 ? 38.830 -10.401 -63.714 1.00 90.00 257 ILE A N 1
ATOM 2115 C CA . ILE A 1 257 ? 40.154 -9.796 -63.922 1.00 90.00 257 ILE A CA 1
ATOM 2116 C C . ILE A 1 257 ? 41.085 -10.780 -64.646 1.00 90.00 257 ILE A C 1
ATOM 2118 O O . ILE A 1 257 ? 41.798 -10.373 -65.564 1.00 90.00 257 ILE A O 1
ATOM 2122 N N . LYS A 1 258 ? 41.054 -12.077 -64.297 1.00 91.81 258 LYS A N 1
ATOM 2123 C CA . LYS A 1 258 ? 41.801 -13.118 -65.026 1.00 91.81 258 LYS A CA 1
ATOM 2124 C C . LYS A 1 258 ? 41.350 -13.225 -66.491 1.00 91.81 258 LYS A C 1
ATOM 2126 O O . LYS A 1 258 ? 42.210 -13.179 -67.367 1.00 91.81 258 LYS A O 1
ATOM 2131 N N . LYS A 1 259 ? 40.037 -13.274 -66.773 1.00 92.50 259 LYS A N 1
ATOM 2132 C CA . LYS A 1 259 ? 39.499 -13.276 -68.153 1.00 92.50 259 LYS A CA 1
ATOM 2133 C C . LYS A 1 259 ? 39.942 -12.038 -68.947 1.00 92.50 259 LYS A C 1
ATOM 2135 O O . LYS A 1 259 ? 40.496 -12.183 -70.032 1.00 92.50 259 LYS A O 1
ATOM 2140 N N . LYS A 1 260 ? 39.783 -10.829 -68.389 1.00 91.25 260 LYS A N 1
ATOM 2141 C CA . LYS A 1 260 ? 40.204 -9.566 -69.030 1.00 91.25 260 LYS A CA 1
ATOM 2142 C C . LYS A 1 260 ? 41.714 -9.540 -69.310 1.00 91.25 260 LYS A C 1
ATOM 2144 O O . LYS A 1 260 ? 42.117 -9.170 -70.410 1.00 91.25 260 LYS A O 1
ATOM 2149 N N . LYS A 1 261 ? 42.552 -9.993 -68.365 1.00 91.12 261 LYS A N 1
ATOM 2150 C CA . LYS A 1 261 ? 44.010 -10.119 -68.567 1.00 91.12 261 LYS A CA 1
ATOM 2151 C C . LYS A 1 261 ? 44.368 -11.128 -69.663 1.00 91.12 261 LYS A C 1
ATOM 2153 O O . LYS A 1 261 ? 45.308 -10.870 -70.409 1.00 91.12 261 LYS A O 1
ATOM 2158 N N . GLN A 1 262 ? 43.637 -12.238 -69.779 1.00 89.88 262 GLN A N 1
ATOM 2159 C CA . GLN A 1 262 ? 43.870 -13.238 -70.823 1.00 89.88 262 GLN A CA 1
ATOM 2160 C C . GLN A 1 262 ? 43.537 -12.681 -72.215 1.00 89.88 262 GLN A C 1
ATOM 2162 O O . GLN A 1 262 ? 44.414 -12.648 -73.072 1.00 89.88 262 GLN A O 1
ATOM 2167 N N . ILE A 1 263 ? 42.349 -12.088 -72.388 1.00 89.12 263 ILE A N 1
ATOM 2168 C CA . ILE A 1 263 ? 41.948 -11.403 -73.633 1.00 89.12 263 ILE A CA 1
ATOM 2169 C C . ILE A 1 263 ? 42.990 -10.348 -74.046 1.00 89.12 263 ILE A C 1
ATOM 2171 O O . ILE A 1 263 ? 43.335 -10.235 -75.221 1.00 89.12 263 ILE A O 1
ATOM 2175 N N . LEU A 1 264 ? 43.538 -9.591 -73.087 1.00 86.81 264 LEU A N 1
ATOM 2176 C CA . LEU A 1 264 ? 44.577 -8.596 -73.363 1.00 86.81 264 LEU A CA 1
ATOM 2177 C C . LEU A 1 264 ? 45.904 -9.229 -73.829 1.00 86.81 264 LEU A C 1
ATOM 2179 O O . LEU A 1 264 ? 46.565 -8.678 -74.709 1.00 86.81 264 LEU A O 1
ATOM 2183 N N . LYS A 1 265 ? 46.302 -10.378 -73.259 1.00 89.00 265 LYS A N 1
ATOM 2184 C CA . LYS A 1 265 ? 47.478 -11.143 -73.712 1.00 89.00 265 LYS A CA 1
ATOM 2185 C C . LYS A 1 265 ? 47.280 -11.670 -75.131 1.00 89.00 265 LYS A C 1
ATOM 2187 O O . LYS A 1 265 ? 48.195 -11.555 -75.941 1.00 89.00 265 LYS A O 1
ATOM 2192 N N . ASP A 1 266 ? 46.099 -12.194 -75.439 1.00 89.88 266 ASP A N 1
ATOM 2193 C CA . ASP A 1 266 ? 45.818 -12.797 -76.742 1.00 89.88 266 ASP A CA 1
ATOM 2194 C C . ASP A 1 266 ? 45.722 -11.727 -77.843 1.00 89.88 266 ASP A C 1
ATOM 2196 O O . ASP A 1 266 ? 46.352 -11.879 -78.890 1.00 89.88 266 ASP A O 1
ATOM 2200 N N . LYS A 1 267 ? 45.116 -10.561 -77.560 1.00 87.88 267 LYS A N 1
ATOM 2201 C CA . LYS A 1 267 ? 45.197 -9.374 -78.438 1.00 87.88 267 LYS A CA 1
ATOM 2202 C C . LYS A 1 267 ? 46.644 -8.914 -78.682 1.00 87.88 267 LYS A C 1
ATOM 2204 O O . LYS A 1 267 ? 47.002 -8.597 -79.814 1.00 87.88 267 LYS A O 1
ATOM 2209 N N . LYS A 1 268 ? 47.499 -8.908 -77.648 1.00 87.69 268 LYS A N 1
ATOM 2210 C CA . LYS A 1 268 ? 48.933 -8.576 -77.791 1.00 87.69 268 LYS A CA 1
ATOM 2211 C C . LYS A 1 268 ? 49.717 -9.621 -78.595 1.00 87.69 268 LYS A C 1
ATOM 2213 O O . LYS A 1 268 ? 50.667 -9.245 -79.272 1.00 87.69 268 LYS A O 1
ATOM 2218 N N . LYS A 1 269 ? 49.341 -10.905 -78.539 1.00 82.31 269 LYS A N 1
ATOM 2219 C CA . LYS A 1 269 ? 49.930 -11.964 -79.380 1.00 82.31 269 LYS A CA 1
ATOM 2220 C C . LYS A 1 269 ? 49.503 -11.832 -80.842 1.00 82.31 269 LYS A C 1
ATOM 2222 O O . LYS A 1 269 ? 50.355 -11.960 -81.711 1.00 82.31 269 LYS A O 1
ATOM 2227 N N . ALA A 1 270 ? 48.227 -11.540 -81.106 1.00 79.94 270 ALA A N 1
ATOM 2228 C CA . ALA A 1 270 ? 47.724 -11.311 -82.461 1.00 79.94 270 ALA A CA 1
ATOM 2229 C C . ALA A 1 270 ? 48.461 -10.144 -83.144 1.00 79.94 270 ALA A C 1
ATOM 2231 O O . ALA A 1 270 ? 49.018 -10.331 -84.218 1.00 79.94 270 ALA A O 1
ATOM 2232 N N . LYS A 1 271 ? 48.603 -8.999 -82.457 1.00 78.38 271 LYS A N 1
ATOM 2233 C CA . LYS A 1 271 ? 49.344 -7.820 -82.957 1.00 78.38 271 LYS A CA 1
ATOM 2234 C C . LYS A 1 271 ? 50.869 -8.029 -83.112 1.00 78.38 271 LYS A C 1
ATOM 2236 O O . LYS A 1 271 ? 51.558 -7.141 -83.588 1.00 78.38 271 LYS A O 1
ATOM 2241 N N . LYS A 1 272 ? 51.418 -9.171 -82.679 1.00 74.50 272 LYS A N 1
ATOM 2242 C CA . LYS A 1 272 ? 52.820 -9.574 -82.929 1.00 74.50 272 LYS A CA 1
ATOM 2243 C C . LYS A 1 272 ? 52.967 -10.589 -84.073 1.00 74.50 272 LYS A C 1
ATOM 2245 O O . LYS A 1 272 ? 54.080 -11.028 -84.339 1.00 74.50 272 LYS A O 1
ATOM 2250 N N . ARG A 1 273 ? 51.856 -11.026 -84.674 1.00 67.75 273 ARG A N 1
ATOM 2251 C CA . ARG A 1 273 ? 51.802 -11.973 -85.804 1.00 67.75 273 ARG A CA 1
ATOM 2252 C C . ARG A 1 273 ? 51.310 -11.319 -87.104 1.00 67.75 273 ARG A C 1
ATOM 2254 O O . ARG A 1 273 ? 51.287 -11.993 -88.126 1.00 67.75 273 ARG A O 1
ATOM 2261 N N . SER A 1 274 ? 50.903 -10.053 -87.018 1.00 60.84 274 SER A N 1
ATOM 2262 C CA . SER A 1 274 ? 50.645 -9.107 -88.108 1.00 60.84 274 SER A CA 1
ATOM 2263 C C . SER A 1 274 ? 51.834 -8.168 -88.254 1.00 60.84 274 SER A C 1
ATOM 2265 O O . SER A 1 274 ? 52.281 -7.972 -89.394 1.00 60.84 274 SER A O 1
#

Foldseek 3Di:
DDDPVLLVVLLVVLVVLLVVLVVLVVVVVPDDPVPPDDPPCVVVVVVVVVVVVVVNVVSVVVNVLSVVLNVCSVVVNHQAAPPPRHGADPVCCVVRVSDRHHPVVVVVVVVVVVVVVVVVPDPPVPPPPPDVPDPPPPPDDDDDDDDDDDDDDDDDDDDDDDDDPPDDPDDPPPPVVVPVVVVVVVVVVVVVVVVVVVVVVVVVVVVVVVVVVVVVVVVVVVVVVVVVVVVCVVCVVVVVVVVVVVVVVVVVVVVVVVVVVVVVVVVVVVVVVD

pLDDT: mean 70.89, std 21.03, range [27.58, 96.12]